Protein AF-A0A9P6MJE2-F1 (afdb_monomer)

Solvent-accessible surface area (backbone atoms only — not comparable to full-atom values): 12504 Å² total; per-residue (Å²): 133,91,67,73,22,74,45,77,47,78,28,40,18,55,64,92,56,37,55,56,38,58,63,52,35,77,77,35,82,56,41,46,80,47,74,67,83,67,94,71,77,42,77,73,38,77,48,32,36,34,39,29,39,27,83,34,64,65,57,27,45,66,64,44,47,68,35,47,38,70,69,35,74,83,53,76,72,60,76,79,60,51,29,37,32,34,40,34,22,53,48,79,81,50,43,78,43,46,47,46,16,53,52,48,29,56,75,66,72,48,51,57,46,79,47,85,44,24,52,85,86,37,43,70,60,38,51,52,47,64,70,44,35,60,82,50,51,29,77,38,78,48,59,49,59,74,86,87,52,48,62,63,41,60,94,94,55,93,65,92,83,65,62,87,85,36,29,46,59,47,33,55,49,47,41,53,62,47,19,77,81,37,63,70,42,40,54,50,50,49,54,49,51,55,51,51,52,52,51,51,53,52,52,49,54,49,34,72,73,58,34,70,84,53,47,63,73,73,77,117

Structure (mmCIF, N/CA/C/O backbone):
data_AF-A0A9P6MJE2-F1
#
_entry.id   AF-A0A9P6MJE2-F1
#
loop_
_atom_site.group_PDB
_atom_site.id
_atom_site.type_symbol
_atom_site.label_atom_id
_atom_site.label_alt_id
_atom_site.label_comp_id
_atom_site.label_asym_id
_atom_site.label_entity_id
_atom_site.label_seq_id
_atom_site.pdbx_PDB_ins_code
_atom_site.Cartn_x
_atom_site.Cartn_y
_atom_site.Cartn_z
_atom_site.occupancy
_atom_site.B_iso_or_equiv
_atom_site.auth_seq_id
_atom_site.auth_comp_id
_atom_site.auth_asym_id
_atom_site.auth_atom_id
_atom_site.pdbx_PDB_model_num
ATOM 1 N N . MET A 1 1 ? 1.388 -4.623 -31.884 1.00 47.56 1 MET A N 1
ATOM 2 C CA . MET A 1 1 ? 0.535 -5.005 -30.739 1.00 47.56 1 MET A CA 1
ATOM 3 C C . MET A 1 1 ? 0.873 -4.056 -29.594 1.00 47.56 1 MET A C 1
ATOM 5 O O . MET A 1 1 ? 2.038 -3.997 -29.226 1.00 47.56 1 MET A O 1
ATOM 9 N N . LYS A 1 2 ? -0.063 -3.222 -29.119 1.00 49.62 2 LYS A N 1
ATOM 10 C CA . LYS A 1 2 ? 0.164 -2.421 -27.902 1.00 49.62 2 LYS A CA 1
ATOM 11 C C . LYS A 1 2 ? -0.051 -3.357 -26.716 1.00 49.62 2 LYS A C 1
ATOM 13 O O . LYS A 1 2 ? -1.174 -3.797 -26.515 1.00 49.62 2 LYS A O 1
ATOM 18 N N . VAL A 1 3 ? 1.012 -3.683 -25.994 1.00 56.50 3 VAL A N 1
ATOM 19 C CA . VAL A 1 3 ? 0.924 -4.397 -24.714 1.00 56.50 3 VAL A CA 1
ATOM 20 C C . VAL A 1 3 ? 0.791 -3.365 -23.600 1.00 56.50 3 VAL A C 1
ATOM 22 O O . VAL A 1 3 ? 1.432 -2.314 -23.660 1.00 56.50 3 VAL A O 1
ATOM 25 N N . GLN A 1 4 ? -0.090 -3.616 -22.634 1.00 71.44 4 GLN A N 1
ATOM 26 C CA . GLN A 1 4 ? -0.384 -2.647 -21.573 1.00 71.44 4 GLN A CA 1
ATOM 27 C C . GLN A 1 4 ? 0.664 -2.680 -20.452 1.00 71.44 4 GLN A C 1
ATOM 29 O O . GLN A 1 4 ? 0.864 -1.674 -19.773 1.00 71.44 4 GLN A O 1
ATOM 34 N N . ALA A 1 5 ? 1.364 -3.807 -20.293 1.00 70.81 5 ALA A N 1
ATOM 35 C CA . ALA A 1 5 ? 2.399 -4.007 -19.288 1.00 70.81 5 ALA A CA 1
ATOM 36 C C . ALA A 1 5 ? 3.541 -4.894 -19.812 1.00 70.81 5 ALA A C 1
ATOM 38 O O . ALA A 1 5 ? 3.329 -5.784 -20.641 1.00 70.81 5 ALA A O 1
ATOM 39 N N . ALA A 1 6 ? 4.755 -4.661 -19.306 1.00 84.12 6 ALA A N 1
ATOM 40 C CA . ALA A 1 6 ? 5.930 -5.468 -19.613 1.00 84.12 6 ALA A CA 1
ATOM 41 C C . ALA A 1 6 ? 6.908 -5.515 -18.429 1.00 84.12 6 ALA A C 1
ATOM 43 O O . ALA A 1 6 ? 7.065 -4.534 -17.705 1.00 84.12 6 ALA A O 1
ATOM 44 N N . GLY A 1 7 ? 7.593 -6.644 -18.266 1.00 83.25 7 GLY A N 1
ATOM 45 C CA . GLY A 1 7 ? 8.648 -6.868 -17.280 1.00 83.25 7 GLY A CA 1
ATOM 46 C C . GLY A 1 7 ? 9.870 -7.516 -17.926 1.00 83.25 7 GLY A C 1
ATOM 47 O O . GLY A 1 7 ? 9.755 -8.204 -18.939 1.00 83.25 7 GLY A O 1
ATOM 48 N N . MET A 1 8 ? 11.052 -7.285 -17.353 1.00 87.38 8 MET A N 1
ATOM 49 C CA . MET A 1 8 ? 12.309 -7.863 -17.833 1.00 87.38 8 MET A CA 1
ATOM 50 C C . MET A 1 8 ? 13.054 -8.546 -16.687 1.00 87.38 8 MET A C 1
ATOM 52 O O . MET A 1 8 ? 13.345 -7.917 -15.673 1.00 87.38 8 MET A O 1
ATOM 56 N N . LEU A 1 9 ? 13.420 -9.810 -16.884 1.00 86.75 9 LEU A N 1
ATOM 57 C CA . LEU A 1 9 ? 14.247 -10.594 -15.973 1.00 86.75 9 LEU A CA 1
ATOM 58 C C . LEU A 1 9 ? 15.648 -10.761 -16.569 1.00 86.75 9 LEU A C 1
ATOM 60 O O . LEU A 1 9 ? 15.807 -11.257 -17.684 1.00 86.75 9 LEU A O 1
ATOM 64 N N . ASN A 1 10 ? 16.681 -10.330 -15.848 1.00 88.44 10 ASN A N 1
ATOM 65 C CA . ASN A 1 10 ? 18.064 -10.486 -16.300 1.00 88.44 10 ASN A CA 1
ATOM 66 C C . ASN A 1 10 ? 18.558 -11.903 -16.021 1.00 88.44 10 ASN A C 1
ATOM 68 O O . ASN A 1 10 ? 18.511 -12.349 -14.884 1.00 88.44 10 ASN A O 1
ATOM 72 N N . ILE A 1 11 ? 19.130 -12.561 -17.029 1.00 88.62 11 ILE A N 1
ATOM 73 C CA . ILE A 1 11 ? 19.782 -13.860 -16.853 1.00 88.62 11 ILE A CA 1
ATOM 74 C C . ILE A 1 11 ? 21.240 -13.602 -16.479 1.00 88.62 11 ILE A C 1
ATOM 76 O O . ILE A 1 11 ? 22.008 -13.080 -17.297 1.00 88.62 11 ILE A O 1
ATOM 80 N N . LEU A 1 12 ? 21.627 -13.949 -15.255 1.00 86.00 12 LEU A N 1
ATOM 81 C CA . LEU A 1 12 ? 23.000 -13.831 -14.767 1.00 86.00 12 LEU A CA 1
ATOM 82 C C . LEU A 1 12 ? 23.669 -15.205 -14.747 1.00 86.00 12 LEU A C 1
ATOM 84 O O . LEU A 1 12 ? 23.027 -16.211 -14.464 1.00 86.00 12 LEU A O 1
ATOM 88 N N . GLY A 1 13 ? 24.963 -15.249 -15.056 1.00 83.44 13 GLY A N 1
ATOM 89 C CA . GLY A 1 13 ? 25.738 -16.480 -15.000 1.00 83.44 13 GLY A CA 1
ATOM 90 C C . GLY A 1 13 ? 25.798 -17.026 -13.576 1.00 83.44 13 GLY A C 1
ATOM 91 O O . GLY A 1 13 ? 26.182 -16.306 -12.654 1.00 83.44 13 GLY A O 1
ATOM 92 N N . ALA A 1 14 ? 25.420 -18.290 -13.416 1.00 80.12 14 ALA A N 1
ATOM 93 C CA . ALA A 1 14 ? 25.368 -19.018 -12.148 1.00 80.12 14 ALA A CA 1
ATOM 94 C C . ALA A 1 14 ? 25.724 -20.512 -12.331 1.00 80.12 14 ALA A C 1
ATOM 96 O O . ALA A 1 14 ? 25.183 -21.378 -11.646 1.00 80.12 14 ALA A O 1
ATOM 97 N N . GLY A 1 15 ? 26.599 -20.832 -13.294 1.00 79.06 15 GLY A N 1
ATOM 98 C CA . GLY A 1 15 ? 26.945 -22.219 -13.634 1.00 79.06 15 GLY A CA 1
ATOM 99 C C . GLY A 1 15 ? 25.751 -22.975 -14.224 1.00 79.06 15 GLY A C 1
ATOM 100 O O . GLY A 1 15 ? 25.057 -22.440 -15.091 1.00 79.06 15 GLY A O 1
ATOM 101 N N . ASP A 1 16 ? 25.476 -24.180 -13.730 1.00 73.44 16 ASP A N 1
ATOM 102 C CA . ASP A 1 16 ? 24.434 -25.074 -14.266 1.00 73.44 16 ASP A CA 1
ATOM 103 C C . ASP A 1 16 ? 23.013 -24.498 -14.158 1.00 73.44 16 ASP A C 1
ATOM 105 O O . ASP A 1 16 ? 22.142 -24.810 -14.965 1.00 73.44 16 ASP A O 1
ATOM 109 N N . LYS A 1 17 ? 22.769 -23.588 -13.206 1.00 76.06 17 LYS A N 1
ATOM 110 C CA . LYS A 1 17 ? 21.450 -22.961 -12.998 1.00 76.06 17 LYS A CA 1
ATOM 111 C C . LYS A 1 17 ? 21.187 -21.746 -13.889 1.00 76.06 17 LYS A C 1
ATOM 113 O O . LYS A 1 17 ? 20.091 -21.194 -13.854 1.00 76.06 17 LYS A O 1
ATOM 118 N N . THR A 1 18 ? 22.164 -21.327 -14.697 1.00 80.75 18 THR A N 1
ATOM 119 C CA . THR A 1 18 ? 22.096 -20.084 -15.492 1.00 80.75 18 THR A CA 1
ATOM 120 C C . THR A 1 18 ? 20.852 -20.009 -16.375 1.00 80.75 18 THR A C 1
ATOM 122 O O . THR A 1 18 ? 20.265 -18.942 -16.514 1.00 80.75 18 THR A O 1
ATOM 125 N N . TYR A 1 19 ? 20.441 -21.127 -16.974 1.00 86.12 19 TYR A N 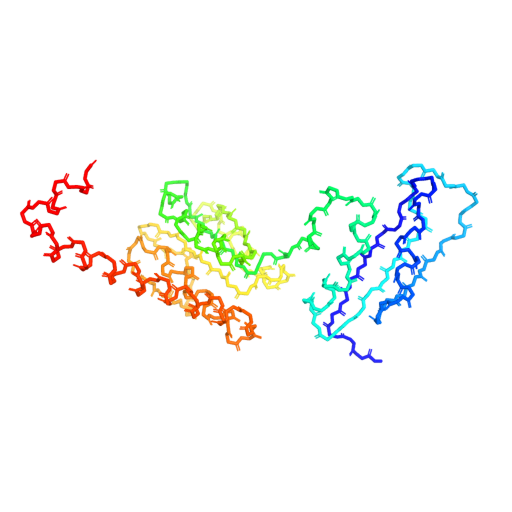1
ATOM 126 C CA . TYR A 1 19 ? 19.366 -21.153 -17.969 1.00 86.12 19 TYR A CA 1
ATOM 127 C C . TYR A 1 19 ? 18.055 -21.748 -17.449 1.00 86.12 19 TYR A C 1
ATOM 129 O O . TYR A 1 19 ? 17.096 -21.835 -18.208 1.00 86.12 19 TYR A O 1
ATOM 137 N N . ALA A 1 20 ? 17.962 -22.080 -16.160 1.00 86.00 20 ALA A N 1
ATOM 138 C CA . ALA A 1 20 ? 16.775 -22.720 -15.593 1.00 86.00 20 ALA A CA 1
ATOM 139 C C . ALA A 1 20 ? 15.507 -21.843 -15.724 1.00 86.00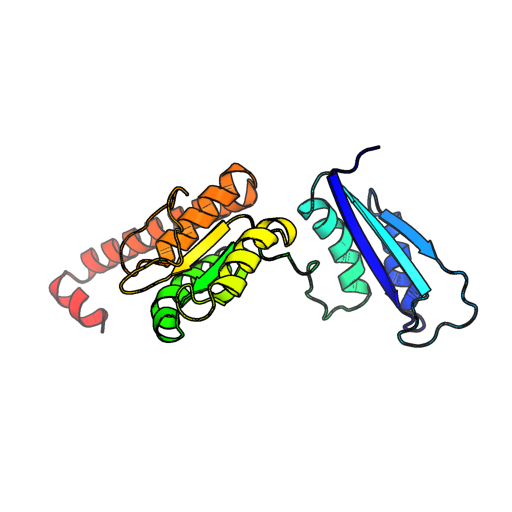 20 ALA A C 1
ATOM 141 O O . ALA A 1 20 ? 14.423 -22.337 -16.023 1.00 86.00 20 ALA A O 1
ATOM 142 N N . ALA A 1 21 ? 15.642 -20.515 -15.620 1.00 85.44 21 ALA A N 1
ATOM 143 C CA . ALA A 1 21 ? 14.541 -19.591 -15.909 1.00 85.44 21 ALA A CA 1
ATOM 144 C C . ALA A 1 21 ? 14.136 -19.556 -17.395 1.00 85.44 21 ALA A C 1
ATOM 146 O O . ALA A 1 21 ? 12.984 -19.271 -17.708 1.00 85.44 21 ALA A O 1
ATOM 147 N N . CYS A 1 22 ? 15.060 -19.848 -18.319 1.00 88.69 22 CYS A N 1
ATOM 148 C CA . CYS A 1 22 ? 14.765 -19.868 -19.755 1.00 88.69 22 CYS A CA 1
ATOM 149 C C . CYS A 1 22 ? 13.871 -21.052 -20.125 1.00 88.69 22 CYS A C 1
ATOM 151 O O . CYS A 1 22 ? 13.019 -20.912 -20.994 1.00 88.69 22 CYS A O 1
ATOM 153 N N . GLU A 1 23 ? 14.059 -22.197 -19.467 1.00 88.38 23 GLU A N 1
ATOM 154 C CA . GLU A 1 23 ? 13.226 -23.385 -19.673 1.00 88.38 23 GLU A CA 1
ATOM 155 C C . GLU A 1 23 ? 11.777 -23.116 -19.263 1.00 88.38 23 GLU A C 1
ATOM 157 O O . GLU A 1 23 ? 10.850 -23.395 -20.022 1.00 88.38 23 GLU A O 1
ATOM 162 N N . LEU A 1 24 ? 11.585 -22.469 -18.109 1.00 88.38 24 LEU A N 1
ATOM 163 C CA . LEU A 1 24 ? 10.265 -22.043 -17.647 1.00 88.38 24 LEU A CA 1
ATOM 164 C C . LEU A 1 24 ? 9.622 -21.008 -18.574 1.00 88.38 24 LEU A C 1
ATOM 166 O O . LEU A 1 24 ? 8.420 -21.091 -18.828 1.00 88.38 24 LEU A O 1
ATOM 170 N N . ALA A 1 25 ? 10.404 -20.070 -19.117 1.00 90.62 25 ALA A N 1
ATOM 171 C CA . ALA A 1 25 ? 9.896 -19.026 -20.004 1.00 90.62 25 ALA A CA 1
ATOM 172 C C . ALA A 1 25 ? 9.143 -19.587 -21.224 1.00 90.62 25 ALA A C 1
ATOM 174 O O . ALA A 1 25 ? 8.166 -18.983 -21.651 1.00 90.62 25 ALA A O 1
ATOM 175 N N . TYR A 1 26 ? 9.522 -20.759 -21.750 1.00 90.00 26 TYR A N 1
ATOM 176 C CA . TYR A 1 26 ? 8.809 -21.385 -22.876 1.00 90.00 26 TYR A CA 1
ATOM 177 C C . TYR A 1 26 ? 7.369 -21.790 -22.550 1.00 90.00 26 TYR A C 1
ATOM 179 O O . TYR A 1 26 ? 6.540 -21.895 -23.451 1.00 90.00 26 TYR A O 1
ATOM 187 N N . THR A 1 27 ? 7.066 -22.019 -21.274 1.00 91.12 27 THR A N 1
ATOM 188 C CA . THR A 1 27 ? 5.729 -22.421 -20.814 1.00 91.12 27 THR A CA 1
ATOM 189 C C . THR A 1 27 ? 4.844 -21.233 -20.433 1.00 91.12 27 THR A C 1
ATOM 191 O O . THR A 1 27 ? 3.655 -21.409 -20.176 1.00 91.12 27 THR A O 1
ATOM 194 N N . ILE A 1 28 ? 5.401 -20.018 -20.404 1.00 90.81 28 ILE A N 1
ATOM 195 C CA . ILE A 1 28 ? 4.748 -18.828 -19.860 1.00 90.81 28 ILE A CA 1
ATOM 196 C C . ILE A 1 28 ? 4.252 -17.940 -21.012 1.00 90.81 28 ILE A C 1
ATOM 198 O O . ILE A 1 28 ? 5.062 -17.425 -21.789 1.00 90.81 28 ILE A O 1
ATOM 202 N N . PRO A 1 29 ? 2.931 -17.707 -21.140 1.00 91.12 29 PRO A N 1
ATOM 203 C CA . PRO A 1 29 ? 2.390 -16.850 -22.189 1.00 91.12 29 PRO A CA 1
ATOM 204 C C . PRO A 1 29 ? 2.976 -15.436 -22.142 1.00 91.12 29 PRO A C 1
ATOM 206 O O . PRO A 1 29 ? 3.064 -14.822 -21.081 1.00 91.12 29 PRO A O 1
ATOM 209 N N . GLY A 1 30 ? 3.370 -14.904 -23.300 1.00 89.50 30 GLY A N 1
ATOM 210 C CA . GLY A 1 30 ? 3.946 -13.561 -23.397 1.00 89.50 30 GLY A CA 1
ATOM 211 C C . GLY A 1 30 ? 5.394 -13.447 -22.909 1.00 89.50 30 GLY A C 1
ATOM 212 O O . GLY A 1 30 ? 5.922 -12.337 -22.900 1.00 89.50 30 GLY A O 1
ATOM 213 N N . ALA A 1 31 ? 6.051 -14.547 -22.526 1.00 93.31 31 ALA A N 1
ATOM 214 C CA . ALA A 1 31 ? 7.482 -14.558 -22.248 1.00 93.31 31 ALA A CA 1
ATOM 215 C C . ALA A 1 31 ? 8.307 -14.735 -23.536 1.00 93.31 31 ALA A C 1
ATOM 217 O O . ALA A 1 31 ? 7.940 -15.468 -24.451 1.00 93.31 31 ALA A O 1
ATOM 218 N N . THR A 1 32 ? 9.438 -14.044 -23.635 1.00 93.44 32 THR A N 1
ATOM 219 C CA . THR A 1 32 ? 10.378 -14.130 -24.758 1.00 93.44 32 THR A CA 1
ATOM 220 C C . THR A 1 32 ? 11.804 -14.065 -24.236 1.00 93.44 32 THR A C 1
ATOM 222 O O . THR A 1 32 ? 12.183 -13.119 -23.546 1.00 93.44 32 THR A O 1
ATOM 225 N N . THR A 1 33 ? 12.607 -15.066 -24.582 1.00 93.25 33 THR A N 1
ATOM 226 C CA . THR A 1 33 ? 14.000 -15.177 -24.140 1.00 93.25 33 THR A CA 1
ATOM 227 C C . THR A 1 33 ? 14.953 -14.582 -25.176 1.00 93.25 33 THR A C 1
ATOM 229 O O . THR A 1 33 ? 14.901 -14.922 -26.356 1.00 93.25 33 THR A O 1
ATOM 232 N N . HIS A 1 34 ? 15.879 -13.736 -24.726 1.00 91.38 34 HIS A N 1
ATOM 233 C CA . HIS A 1 34 ? 16.906 -13.095 -25.545 1.00 91.38 34 HIS A CA 1
ATOM 234 C C . HIS A 1 34 ? 18.303 -13.393 -24.984 1.00 91.38 34 HIS A C 1
ATOM 236 O O . HIS A 1 34 ? 18.736 -12.809 -23.985 1.00 91.38 34 HIS A O 1
ATOM 242 N N . LEU A 1 35 ? 19.032 -14.294 -25.643 1.00 89.62 35 LEU A N 1
ATOM 243 C CA . LEU A 1 35 ? 20.387 -14.692 -25.252 1.00 89.62 35 LEU A CA 1
ATOM 244 C C . LEU A 1 35 ? 21.452 -13.888 -26.005 1.00 89.62 35 LEU A C 1
ATOM 246 O O . LEU A 1 35 ? 21.296 -13.575 -27.181 1.00 89.62 35 LEU A O 1
ATOM 250 N N . TYR A 1 36 ? 22.567 -13.581 -25.337 1.00 86.56 36 TYR A N 1
ATOM 251 C CA . TYR A 1 36 ? 23.648 -12.761 -25.906 1.00 86.56 36 TYR A CA 1
ATOM 252 C C . TYR A 1 36 ? 24.811 -13.566 -26.513 1.00 86.56 36 TYR A C 1
ATOM 254 O O . TYR A 1 36 ? 25.847 -12.985 -26.827 1.00 86.56 36 TYR A O 1
ATOM 262 N N . GLY A 1 37 ? 24.688 -14.893 -26.639 1.00 79.75 37 GLY A N 1
ATOM 263 C CA . GLY A 1 37 ? 25.684 -15.735 -27.326 1.00 79.75 37 GLY A CA 1
ATOM 264 C C . GLY A 1 37 ? 27.098 -15.712 -26.723 1.00 79.75 37 GLY A C 1
ATOM 265 O O . GLY A 1 37 ? 28.084 -15.919 -27.429 1.00 79.75 37 GLY A O 1
ATOM 266 N N . LYS A 1 38 ? 27.236 -15.417 -25.423 1.00 80.25 38 LYS A N 1
ATOM 267 C CA . LYS A 1 38 ? 28.543 -15.308 -24.754 1.00 80.25 38 LYS A CA 1
ATOM 268 C C . LYS A 1 38 ? 29.131 -16.698 -24.490 1.00 80.25 38 LYS A C 1
ATOM 270 O O . LYS A 1 38 ? 28.496 -17.505 -23.824 1.00 80.25 38 LYS A O 1
ATOM 275 N N . LYS A 1 39 ? 30.368 -16.936 -24.948 1.00 70.50 39 LYS A N 1
ATOM 276 C CA . LYS A 1 39 ? 31.074 -18.231 -24.831 1.00 70.50 39 LYS A CA 1
ATOM 277 C C . LYS A 1 39 ? 31.409 -18.652 -23.392 1.00 70.50 39 LYS A C 1
ATOM 279 O O . LYS A 1 39 ? 31.518 -19.838 -23.124 1.00 70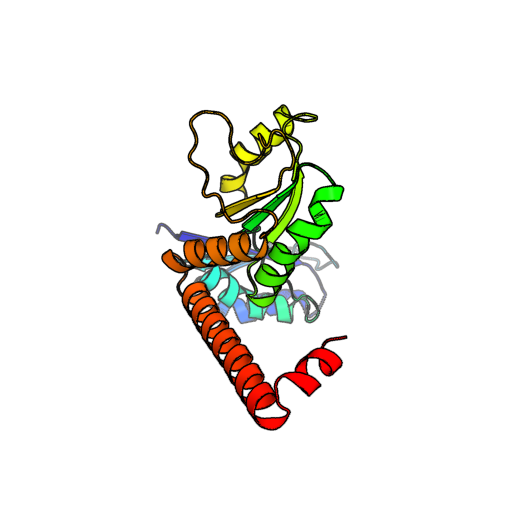.50 39 LYS A O 1
ATOM 284 N N . GLU A 1 40 ? 31.569 -17.696 -22.475 1.00 75.81 40 GLU A N 1
ATOM 285 C CA . GLU A 1 40 ? 31.946 -17.963 -21.078 1.00 75.81 40 GLU A CA 1
ATOM 286 C C . GLU A 1 40 ? 30.860 -17.498 -20.100 1.00 75.81 40 GLU A C 1
ATOM 288 O O . GLU A 1 40 ? 30.592 -16.290 -19.990 1.00 75.81 40 GLU A O 1
ATOM 293 N N . CYS A 1 41 ? 30.299 -18.451 -19.349 1.00 75.38 41 CYS A N 1
ATOM 294 C CA . CYS A 1 41 ? 29.369 -18.211 -18.250 1.00 75.38 41 CYS A CA 1
ATOM 295 C C . CYS A 1 41 ? 30.140 -17.945 -16.945 1.00 75.38 41 CYS A C 1
ATOM 297 O O . CYS A 1 41 ? 30.537 -18.867 -16.238 1.00 75.38 41 CYS A O 1
ATOM 299 N N . LYS A 1 42 ? 30.393 -16.666 -16.645 1.00 80.25 42 LYS A N 1
ATOM 300 C CA . LYS A 1 42 ? 31.025 -16.225 -15.388 1.00 80.25 42 LYS A CA 1
ATOM 301 C C . LYS A 1 42 ? 29.953 -15.821 -14.382 1.00 80.25 42 LYS A C 1
ATOM 303 O O . LYS A 1 42 ? 28.947 -15.233 -14.782 1.00 80.25 42 LYS A O 1
ATOM 308 N N . ALA A 1 43 ? 30.196 -16.083 -13.099 1.00 81.06 43 ALA A N 1
ATOM 309 C CA . ALA A 1 43 ? 29.301 -15.682 -12.017 1.00 81.06 43 ALA A CA 1
ATOM 310 C C . ALA A 1 43 ? 28.951 -14.183 -12.112 1.00 81.06 43 ALA A C 1
ATOM 312 O O . ALA A 1 43 ? 29.839 -13.348 -12.292 1.00 81.06 43 ALA A O 1
ATOM 313 N N . GLY A 1 44 ? 27.661 -13.842 -12.072 1.00 76.88 44 GLY A N 1
ATOM 314 C CA . GLY A 1 44 ? 27.175 -12.455 -12.147 1.00 76.88 44 GLY A CA 1
ATOM 315 C C . GLY A 1 44 ? 27.253 -11.799 -13.535 1.00 76.88 44 GLY A C 1
ATOM 316 O O . GLY A 1 44 ? 26.782 -10.676 -13.718 1.00 76.88 44 GLY A O 1
ATOM 317 N N . ARG A 1 45 ? 27.795 -12.474 -14.558 1.00 83.12 45 ARG A N 1
ATOM 318 C CA . ARG A 1 45 ? 27.831 -11.944 -15.929 1.00 83.12 45 ARG A CA 1
ATOM 319 C C . ARG A 1 45 ? 26.441 -12.024 -16.552 1.00 83.12 45 ARG A C 1
ATOM 321 O O . ARG A 1 45 ? 25.872 -13.103 -16.630 1.00 83.12 45 ARG A O 1
ATOM 328 N N . LYS A 1 46 ? 25.916 -10.917 -17.088 1.00 86.69 46 LYS A N 1
ATOM 329 C CA . LYS A 1 46 ? 24.640 -10.931 -17.828 1.00 86.69 46 LYS A CA 1
ATOM 330 C C . LYS A 1 46 ? 24.757 -11.770 -19.108 1.00 86.69 46 LYS A C 1
ATOM 332 O O . LYS A 1 46 ? 25.464 -11.371 -20.042 1.00 86.69 46 LYS A O 1
ATOM 337 N N . MET A 1 47 ? 24.074 -12.910 -19.142 1.00 89.56 47 MET A N 1
ATOM 338 C CA . MET A 1 47 ? 24.063 -13.888 -20.239 1.00 89.56 47 MET A CA 1
ATOM 339 C C . MET A 1 47 ? 22.911 -13.660 -21.224 1.00 89.56 47 MET A C 1
ATOM 341 O O . MET A 1 47 ? 22.991 -14.072 -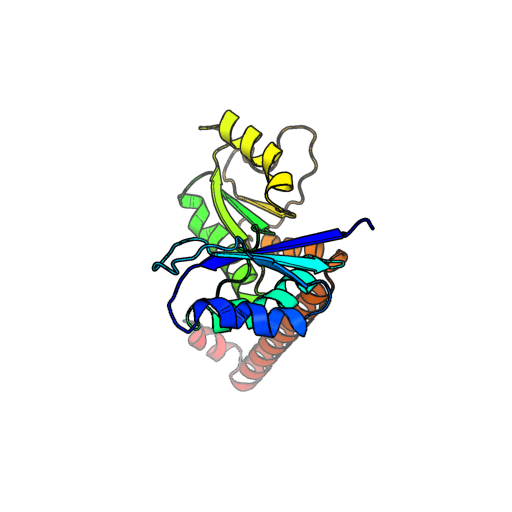22.382 1.00 89.56 47 MET A O 1
ATOM 345 N N . GLY A 1 48 ? 21.878 -12.947 -20.787 1.00 90.44 48 GLY A N 1
ATOM 346 C CA . GLY A 1 48 ? 20.710 -12.610 -21.586 1.00 90.44 48 GLY A CA 1
ATOM 347 C C . GLY A 1 48 ? 19.657 -11.899 -20.745 1.00 90.44 48 GLY A C 1
ATOM 348 O O . GLY A 1 48 ? 19.947 -11.392 -19.657 1.00 90.44 48 GLY A O 1
ATOM 349 N N . HIS A 1 49 ? 18.437 -11.864 -21.257 1.00 91.94 49 HIS A N 1
ATOM 350 C CA . HIS A 1 49 ? 17.258 -11.430 -20.521 1.00 91.94 49 HIS A CA 1
ATOM 351 C C . HIS A 1 49 ? 16.005 -12.143 -21.033 1.00 91.94 49 HIS A C 1
ATOM 353 O O . HIS A 1 49 ? 15.990 -12.647 -22.154 1.00 91.94 49 HIS A O 1
ATOM 359 N N . ILE A 1 50 ? 14.966 -12.168 -20.209 1.00 92.81 50 ILE A N 1
ATOM 360 C CA . ILE A 1 50 ? 13.631 -12.652 -20.553 1.00 92.81 50 ILE A CA 1
ATOM 361 C C . ILE A 1 50 ? 12.693 -11.454 -20.450 1.00 92.81 50 ILE A C 1
ATOM 363 O O . ILE A 1 50 ? 12.689 -10.761 -19.435 1.00 92.81 50 ILE A O 1
ATOM 367 N N . THR A 1 51 ? 11.924 -11.198 -21.498 1.00 91.06 51 THR A N 1
ATOM 368 C CA . THR A 1 51 ? 10.876 -10.174 -21.521 1.00 91.06 51 THR A CA 1
ATOM 369 C C . THR A 1 51 ? 9.538 -10.863 -21.325 1.00 91.06 51 THR A C 1
ATOM 371 O O . THR A 1 51 ? 9.276 -11.847 -22.002 1.00 91.06 51 THR A O 1
ATOM 374 N N . VAL A 1 52 ? 8.688 -10.364 -20.435 1.00 91.19 52 VAL A N 1
ATOM 375 C CA . VAL A 1 52 ? 7.324 -10.868 -20.231 1.00 91.19 52 VAL A CA 1
ATOM 376 C C . VAL A 1 52 ? 6.347 -9.734 -20.461 1.00 91.19 52 VAL A C 1
ATOM 378 O O . VAL A 1 52 ? 6.515 -8.658 -19.894 1.00 91.19 52 VAL A O 1
ATOM 381 N N . VAL A 1 53 ? 5.330 -9.965 -21.282 1.00 89.56 53 VAL A N 1
ATOM 382 C CA . VAL A 1 53 ? 4.264 -8.996 -21.559 1.00 89.56 53 VAL A CA 1
ATOM 383 C C . VAL A 1 53 ? 2.912 -9.501 -21.064 1.00 89.56 53 VAL A C 1
ATOM 385 O O . VAL A 1 53 ? 2.704 -10.706 -20.911 1.00 89.56 53 VAL A O 1
ATOM 388 N N . GLY A 1 54 ? 1.989 -8.576 -20.811 1.00 85.19 54 GLY A N 1
ATOM 389 C CA . GLY A 1 54 ? 0.622 -8.876 -20.392 1.00 85.19 54 GLY A CA 1
ATOM 390 C C . GLY A 1 54 ? -0.300 -7.665 -20.500 1.00 85.19 54 GLY A C 1
ATOM 391 O O . GLY A 1 54 ? 0.124 -6.566 -20.884 1.00 85.19 54 GLY A O 1
ATOM 392 N N . ASP A 1 55 ? -1.560 -7.877 -20.142 1.00 79.62 55 ASP A N 1
ATOM 393 C CA . ASP A 1 55 ? -2.603 -6.856 -20.113 1.00 79.62 55 ASP A CA 1
ATOM 394 C C . ASP A 1 55 ? -2.567 -6.046 -18.807 1.00 79.62 55 ASP A C 1
ATOM 396 O O . ASP A 1 55 ? -3.110 -4.946 -18.739 1.00 79.62 55 ASP A O 1
ATOM 400 N N . SER A 1 56 ? -1.872 -6.531 -17.771 1.00 73.25 56 SER A N 1
ATOM 401 C CA . SER A 1 56 ? -1.634 -5.784 -16.531 1.00 73.25 56 SER A CA 1
ATOM 402 C C . SER A 1 56 ? -0.288 -6.112 -15.874 1.00 73.25 56 SER A C 1
ATOM 404 O O . SER A 1 56 ? 0.305 -7.164 -16.110 1.00 73.25 56 SER A O 1
ATOM 406 N N . MET A 1 57 ? 0.197 -5.226 -14.996 1.00 71.38 57 MET A N 1
ATOM 407 C CA . MET A 1 57 ? 1.419 -5.484 -14.216 1.00 71.38 57 MET A CA 1
ATOM 408 C C . MET A 1 57 ? 1.268 -6.659 -13.240 1.00 71.38 57 MET A C 1
ATOM 410 O O . MET A 1 57 ? 2.258 -7.326 -12.955 1.00 71.38 57 MET A O 1
ATOM 414 N N . GLN A 1 58 ? 0.053 -6.935 -12.750 1.00 69.38 58 GLN A N 1
ATOM 415 C CA . GLN A 1 58 ? -0.214 -8.091 -11.889 1.00 69.38 58 GLN A CA 1
ATOM 416 C C . GLN A 1 58 ? -0.031 -9.401 -12.663 1.00 69.38 58 GLN A C 1
ATOM 418 O O . GLN A 1 58 ? 0.674 -10.293 -12.207 1.00 69.38 58 GLN A O 1
ATOM 423 N N . GLU A 1 59 ? -0.592 -9.482 -13.866 1.00 75.12 59 GLU A N 1
ATOM 424 C CA . GLU A 1 59 ? -0.443 -10.640 -14.751 1.00 75.12 59 GLU A CA 1
ATOM 425 C C . GLU A 1 59 ? 1.024 -10.863 -15.153 1.00 75.12 59 GLU A C 1
ATOM 427 O O . GLU A 1 59 ? 1.527 -11.984 -15.117 1.00 75.12 59 GLU A O 1
ATOM 432 N N . VAL A 1 60 ? 1.746 -9.785 -15.484 1.00 79.56 60 VAL A N 1
ATOM 433 C CA . VAL A 1 60 ? 3.192 -9.836 -15.757 1.00 79.56 60 VAL A CA 1
ATOM 434 C C . VAL A 1 60 ? 3.966 -10.339 -14.531 1.00 79.56 60 VAL A C 1
ATOM 436 O O . VAL A 1 60 ? 4.876 -11.154 -14.672 1.00 79.56 60 VAL A O 1
ATOM 439 N N . HIS A 1 61 ? 3.594 -9.901 -13.327 1.00 79.00 61 HIS A N 1
ATOM 440 C CA . HIS A 1 61 ? 4.215 -10.342 -12.081 1.00 79.00 61 HIS A CA 1
ATOM 441 C C . HIS A 1 61 ? 3.972 -11.832 -11.793 1.00 79.00 61 HIS A C 1
ATOM 443 O O . HIS A 1 61 ? 4.935 -12.559 -11.545 1.00 79.00 61 HIS A O 1
ATOM 449 N N . GLU A 1 62 ? 2.724 -12.298 -11.880 1.00 79.50 62 GLU A N 1
ATOM 450 C CA . GLU A 1 62 ? 2.352 -13.707 -11.686 1.00 79.50 62 GLU A CA 1
ATOM 451 C C . GLU A 1 62 ? 3.100 -14.621 -12.665 1.00 79.50 62 GLU A C 1
ATOM 453 O O . GLU A 1 62 ? 3.582 -15.687 -12.287 1.00 79.50 62 GLU A O 1
ATOM 458 N N . ARG A 1 63 ? 3.284 -14.159 -13.908 1.00 87.81 63 ARG A N 1
ATOM 459 C CA . ARG A 1 63 ? 4.079 -14.846 -14.931 1.00 87.81 63 ARG A CA 1
ATOM 460 C C . ARG A 1 63 ? 5.570 -14.879 -14.622 1.00 87.81 63 ARG A C 1
ATOM 462 O O . ARG A 1 63 ? 6.235 -15.844 -14.972 1.00 87.81 63 ARG A O 1
ATOM 469 N N . LEU A 1 64 ? 6.129 -13.850 -13.993 1.00 85.38 64 LEU A N 1
ATOM 470 C CA . LEU A 1 64 ? 7.562 -13.807 -13.699 1.00 85.38 64 LEU A CA 1
ATOM 471 C C . LEU A 1 64 ? 7.944 -14.582 -12.430 1.00 85.38 64 LEU A C 1
ATOM 473 O O . LEU A 1 64 ? 9.073 -15.064 -12.330 1.00 85.38 64 LEU A O 1
ATOM 477 N N . LEU A 1 65 ? 7.015 -14.727 -11.483 1.00 82.88 65 LEU A N 1
ATOM 478 C CA . LEU A 1 65 ? 7.268 -15.305 -10.163 1.00 82.88 65 LEU A CA 1
ATOM 479 C C . LEU A 1 65 ? 7.903 -16.715 -10.197 1.00 82.88 65 LEU A C 1
ATOM 481 O O . LEU A 1 65 ? 8.889 -16.921 -9.484 1.00 82.88 65 LEU A O 1
ATOM 485 N N . PRO A 1 66 ? 7.45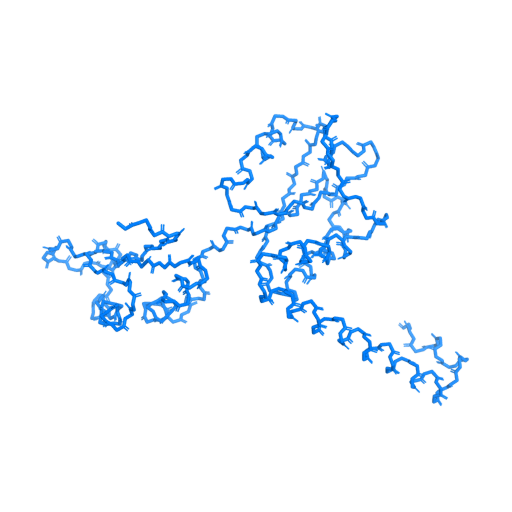0 -17.673 -11.036 1.00 86.50 66 PRO A N 1
ATOM 486 C CA . PRO A 1 66 ? 8.079 -18.994 -11.114 1.00 86.50 66 PRO A CA 1
ATOM 487 C C . PRO A 1 66 ? 9.549 -18.928 -11.550 1.00 86.50 66 PRO A C 1
ATOM 489 O O . PRO A 1 66 ? 10.384 -19.671 -11.039 1.00 86.50 66 PRO A O 1
ATOM 492 N N . MET A 1 67 ? 9.879 -18.014 -12.470 1.00 87.00 67 MET A N 1
ATOM 493 C CA . MET A 1 67 ? 11.240 -17.849 -12.985 1.00 87.00 67 MET A CA 1
ATOM 494 C C . MET A 1 67 ? 12.174 -17.241 -11.936 1.00 87.00 67 MET A C 1
ATOM 496 O O . MET A 1 67 ? 13.296 -17.717 -11.780 1.00 87.00 67 MET A O 1
ATOM 500 N N . VAL A 1 68 ? 11.703 -16.244 -11.178 1.00 82.31 68 VAL A N 1
ATOM 501 C CA . VAL A 1 68 ? 12.463 -15.639 -10.069 1.00 82.31 68 VAL A CA 1
ATOM 502 C C . VAL A 1 68 ? 12.792 -16.691 -9.008 1.00 82.31 68 VAL A C 1
ATOM 504 O O . VAL A 1 68 ? 13.956 -16.848 -8.645 1.00 82.31 68 VAL A O 1
ATOM 507 N N . LYS A 1 69 ? 11.804 -17.499 -8.600 1.00 82.81 69 LYS A N 1
ATOM 508 C CA . LYS A 1 69 ? 11.981 -18.548 -7.581 1.00 82.81 69 LYS A CA 1
ATOM 509 C C . LYS A 1 69 ? 12.986 -19.631 -7.960 1.00 82.81 69 LYS A C 1
ATOM 511 O O . LYS A 1 69 ? 13.634 -20.197 -7.082 1.00 82.81 69 LYS A O 1
ATOM 516 N N . VAL A 1 70 ? 13.126 -19.932 -9.248 1.00 84.62 70 VAL A N 1
ATOM 517 C CA . VAL A 1 70 ? 14.134 -20.887 -9.726 1.00 84.62 70 VAL A CA 1
ATOM 518 C C . VAL A 1 70 ? 15.537 -20.283 -9.736 1.00 84.62 70 VAL A C 1
ATOM 520 O O . VAL A 1 70 ? 16.506 -20.989 -9.446 1.00 84.62 70 VAL A O 1
ATOM 523 N N . MET A 1 71 ? 15.662 -18.993 -10.054 1.00 77.75 71 MET A N 1
ATOM 524 C CA . MET A 1 71 ? 16.955 -18.305 -10.084 1.00 77.75 71 MET A CA 1
ATOM 525 C C . MET A 1 71 ? 17.509 -18.063 -8.684 1.00 77.75 71 MET A C 1
ATOM 527 O O . MET A 1 71 ? 18.692 -18.301 -8.443 1.00 77.75 71 MET A O 1
ATOM 531 N N . ASP A 1 72 ? 16.650 -17.637 -7.767 1.00 76.50 72 ASP A N 1
ATOM 532 C CA . ASP A 1 72 ? 16.981 -17.479 -6.363 1.00 76.50 72 ASP A CA 1
ATOM 533 C C . ASP A 1 72 ? 15.759 -17.865 -5.505 1.00 76.50 72 ASP A C 1
ATOM 535 O O . ASP A 1 72 ? 14.785 -17.121 -5.407 1.00 76.50 72 ASP A O 1
ATOM 539 N N . PRO A 1 73 ? 15.779 -19.045 -4.860 1.00 73.19 73 PRO A N 1
ATOM 540 C CA . PRO A 1 73 ? 14.677 -19.498 -4.011 1.00 73.19 73 PRO A CA 1
ATOM 541 C C . PRO A 1 73 ? 14.396 -18.584 -2.811 1.00 73.19 73 PRO A C 1
ATOM 543 O O . PRO A 1 73 ? 13.270 -18.570 -2.307 1.00 73.19 73 PRO A O 1
ATOM 546 N N . LYS A 1 74 ? 15.413 -17.841 -2.346 1.00 65.88 74 LYS A N 1
ATOM 547 C CA . LYS A 1 74 ? 15.293 -16.853 -1.263 1.00 65.88 74 LYS A CA 1
ATOM 548 C C . LYS A 1 74 ? 14.832 -15.495 -1.775 1.00 65.88 74 LYS A C 1
ATOM 550 O O . LYS A 1 74 ? 14.486 -14.636 -0.969 1.00 65.88 74 LYS A O 1
ATOM 555 N N . ASP A 1 75 ? 14.810 -15.312 -3.091 1.00 62.25 75 ASP A N 1
ATOM 556 C CA . ASP A 1 75 ? 14.272 -14.123 -3.713 1.00 62.25 75 ASP A CA 1
ATOM 557 C C . ASP A 1 75 ? 12.745 -14.172 -3.612 1.00 62.25 75 ASP A C 1
ATOM 559 O O . ASP A 1 75 ? 12.016 -14.878 -4.318 1.00 62.25 75 ASP A O 1
ATOM 563 N N . GLU A 1 76 ? 12.252 -13.496 -2.583 1.00 56.44 76 GLU A N 1
ATOM 564 C CA . GLU A 1 76 ? 10.842 -13.187 -2.404 1.00 56.44 76 GLU A CA 1
ATOM 565 C C . GLU A 1 76 ? 10.427 -11.962 -3.208 1.00 56.44 76 GLU A C 1
ATOM 567 O O . GLU A 1 76 ? 9.275 -11.561 -3.081 1.00 56.44 76 GLU A O 1
ATOM 572 N N . SER A 1 77 ? 11.313 -11.368 -4.024 1.00 49.84 77 SER A N 1
ATOM 573 C CA . SER A 1 77 ? 10.973 -10.147 -4.735 1.00 49.84 77 SER A CA 1
ATOM 574 C C . SER A 1 77 ? 9.815 -10.405 -5.706 1.00 49.84 77 SER A C 1
ATOM 576 O O . SER A 1 77 ? 9.950 -11.119 -6.707 1.00 49.84 77 SER A O 1
ATOM 578 N N . PRO A 1 78 ? 8.640 -9.788 -5.481 1.00 47.34 78 PRO A N 1
ATOM 579 C CA . PRO A 1 78 ? 7.917 -9.311 -6.633 1.00 47.34 78 PRO A CA 1
ATOM 580 C C . PRO A 1 78 ? 8.820 -8.245 -7.255 1.00 47.34 78 PRO A C 1
ATOM 582 O O . PRO A 1 78 ? 9.573 -7.587 -6.535 1.00 47.34 78 PRO A O 1
ATOM 585 N N . PHE A 1 79 ? 8.776 -8.039 -8.570 1.00 46.53 79 PHE A N 1
ATOM 586 C CA . PHE A 1 79 ? 9.254 -6.784 -9.166 1.00 46.53 79 PHE A CA 1
ATOM 587 C C . PHE A 1 79 ? 8.907 -5.669 -8.203 1.00 46.53 79 PHE A C 1
ATOM 589 O O . PHE A 1 79 ? 7.720 -5.571 -7.899 1.00 46.53 79 PHE A O 1
ATOM 596 N N . ASN A 1 80 ? 9.919 -4.987 -7.645 1.00 47.50 80 ASN A N 1
ATOM 597 C CA . ASN A 1 80 ? 9.748 -4.035 -6.552 1.00 47.50 80 ASN A CA 1
ATOM 598 C C . ASN A 1 80 ? 8.502 -3.222 -6.880 1.00 47.50 80 ASN A C 1
ATOM 600 O O . ASN A 1 80 ? 8.514 -2.498 -7.878 1.00 47.50 80 ASN A O 1
ATOM 604 N N . LEU A 1 81 ? 7.390 -3.519 -6.195 1.00 48.78 81 LEU A N 1
ATOM 605 C CA . LEU A 1 81 ? 6.095 -3.004 -6.601 1.00 48.78 81 LEU A CA 1
ATOM 606 C C . LEU A 1 81 ? 6.220 -1.529 -6.311 1.00 48.78 81 LEU A C 1
ATOM 608 O O . LEU A 1 81 ? 6.177 -1.144 -5.142 1.00 48.78 81 LEU A O 1
ATOM 612 N N . ASP A 1 82 ? 6.477 -0.751 -7.364 1.00 66.50 82 ASP A N 1
ATOM 613 C CA . ASP A 1 82 ? 6.504 0.698 -7.315 1.00 66.50 82 ASP 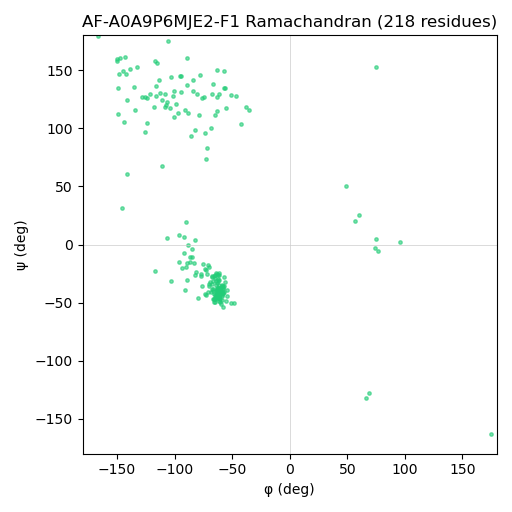A CA 1
ATOM 614 C C . ASP A 1 82 ? 5.371 1.114 -6.377 1.00 66.50 82 ASP A C 1
ATOM 616 O O . ASP A 1 82 ? 4.227 0.687 -6.593 1.00 66.50 82 ASP A O 1
ATOM 620 N N . PRO A 1 83 ? 5.693 1.793 -5.264 1.00 82.06 83 PRO A N 1
ATOM 621 C CA . PRO A 1 83 ? 4.781 1.895 -4.140 1.00 82.06 83 PRO A CA 1
ATOM 622 C C . PRO A 1 83 ? 3.458 2.465 -4.639 1.00 82.06 83 PRO A C 1
ATOM 624 O O . PRO A 1 83 ? 3.408 3.586 -5.144 1.00 82.06 83 PRO A O 1
ATOM 627 N N . LEU A 1 84 ? 2.377 1.686 -4.532 1.00 89.69 84 LEU A N 1
ATOM 628 C CA . LEU A 1 84 ? 1.059 2.123 -4.999 1.00 89.69 84 LEU A CA 1
ATOM 629 C C . LEU A 1 84 ? 0.530 3.241 -4.107 1.00 89.69 84 LEU A C 1
ATOM 631 O O . LEU A 1 84 ? -0.170 4.142 -4.576 1.00 89.69 84 LEU A O 1
ATOM 635 N N . VAL A 1 85 ? 0.889 3.180 -2.827 1.00 93.75 85 VAL A N 1
ATOM 636 C CA . VAL A 1 85 ? 0.593 4.208 -1.843 1.00 93.75 85 VAL A CA 1
ATOM 637 C C . VAL A 1 85 ? 1.895 4.811 -1.342 1.00 93.75 85 VAL A C 1
ATOM 639 O O . VAL A 1 85 ? 2.844 4.100 -1.034 1.00 93.75 85 VAL A O 1
ATOM 642 N N . SER A 1 86 ? 1.945 6.128 -1.212 1.00 93.06 86 SER A N 1
ATOM 643 C CA . SER A 1 86 ? 3.009 6.778 -0.461 1.00 93.06 86 SER A CA 1
ATOM 644 C C . SER A 1 86 ? 2.467 7.435 0.792 1.00 93.06 86 SER A C 1
ATOM 646 O O . SER A 1 86 ? 1.512 8.204 0.724 1.00 93.06 86 SER A O 1
ATOM 648 N N . ILE A 1 87 ? 3.104 7.161 1.922 1.00 94.50 87 ILE A N 1
ATOM 649 C CA . ILE A 1 87 ? 2.881 7.847 3.184 1.00 94.50 87 ILE A CA 1
ATOM 650 C C . ILE A 1 87 ? 3.953 8.927 3.319 1.00 94.50 87 ILE A C 1
ATOM 652 O O . ILE A 1 87 ? 5.136 8.628 3.486 1.00 94.50 87 ILE A O 1
ATOM 656 N N . VAL A 1 88 ? 3.544 10.192 3.280 1.00 92.56 88 VAL A N 1
ATOM 657 C CA . VAL A 1 88 ? 4.440 11.331 3.496 1.00 92.56 88 VAL A CA 1
ATOM 658 C C . VAL A 1 88 ? 4.095 12.064 4.779 1.00 92.56 88 VAL A C 1
ATOM 660 O O . VAL A 1 88 ? 2.924 12.240 5.115 1.00 92.56 88 VAL A O 1
ATOM 663 N N . MET A 1 89 ? 5.119 12.520 5.494 1.00 92.56 89 MET A N 1
ATOM 664 C CA . MET A 1 89 ? 4.945 13.306 6.713 1.00 92.56 89 MET A CA 1
ATOM 665 C C . MET A 1 89 ? 5.936 14.462 6.810 1.00 92.56 89 MET A C 1
ATOM 667 O O . MET A 1 89 ? 7.046 14.393 6.279 1.00 92.56 89 MET A O 1
ATOM 671 N N . GLY A 1 90 ? 5.525 15.539 7.482 1.00 86.00 90 GLY A N 1
ATOM 672 C CA . GLY A 1 90 ? 6.320 16.763 7.599 1.00 86.00 90 GLY A CA 1
ATOM 673 C C . GLY A 1 90 ? 7.463 16.681 8.613 1.00 86.00 90 GLY A C 1
ATOM 674 O O . GLY A 1 90 ? 8.456 17.411 8.470 1.00 86.00 90 GLY A O 1
ATOM 675 N N . SER A 1 91 ? 7.322 15.826 9.627 1.00 87.00 91 SER A N 1
ATOM 676 C CA . SER A 1 91 ? 8.239 15.681 10.760 1.00 87.00 91 SER A CA 1
ATOM 677 C C . SER A 1 91 ? 8.260 14.250 11.309 1.00 87.00 91 SER A C 1
ATOM 679 O O . SER A 1 91 ? 7.285 13.521 11.166 1.00 87.00 91 SER A O 1
ATOM 681 N N . ASP A 1 92 ? 9.338 13.868 12.001 1.00 86.81 92 ASP A N 1
ATOM 682 C CA . ASP A 1 92 ? 9.429 12.557 12.666 1.00 86.81 92 ASP A CA 1
ATOM 683 C C . ASP A 1 92 ? 8.413 12.410 13.809 1.00 86.81 92 ASP A C 1
ATOM 685 O O . ASP A 1 92 ? 7.967 11.308 14.115 1.00 86.81 92 ASP A O 1
ATOM 689 N N . SER A 1 93 ? 7.987 13.519 14.425 1.00 88.75 93 SER A N 1
ATOM 690 C CA . SER A 1 93 ? 6.928 13.501 15.441 1.00 88.75 93 SER A CA 1
ATOM 691 C C . SER A 1 93 ? 5.579 13.020 14.899 1.00 88.75 93 SER A C 1
ATOM 693 O O . SER A 1 93 ? 4.793 12.465 15.666 1.00 88.75 93 SER A O 1
ATOM 695 N N . ASP A 1 94 ? 5.325 13.174 13.595 1.00 88.38 94 ASP A N 1
ATOM 696 C CA . ASP A 1 94 ? 4.098 12.696 12.948 1.00 88.38 94 ASP A CA 1
ATOM 697 C C . ASP A 1 94 ? 4.103 11.166 12.757 1.00 88.38 94 ASP A C 1
ATOM 699 O O . ASP A 1 94 ? 3.046 10.562 12.560 1.00 88.38 94 ASP A O 1
ATOM 703 N N . LEU A 1 95 ? 5.269 10.513 12.857 1.00 88.94 95 LEU A N 1
ATOM 704 C CA . LEU A 1 95 ? 5.430 9.080 12.603 1.00 88.94 95 LEU A CA 1
ATOM 705 C C . LEU A 1 95 ? 4.523 8.227 13.489 1.00 88.94 95 LEU A C 1
ATOM 707 O O . LEU A 1 95 ? 3.894 7.303 12.987 1.00 88.94 95 LEU A O 1
ATOM 711 N N . LYS A 1 96 ? 4.380 8.582 14.773 1.00 90.31 96 LYS A N 1
ATOM 712 C CA . LYS A 1 96 ? 3.522 7.854 15.726 1.00 90.31 96 LYS A CA 1
ATOM 713 C C . LYS A 1 96 ? 2.069 7.767 15.262 1.00 90.31 96 LYS A C 1
ATOM 715 O O . LYS A 1 96 ? 1.396 6.775 15.509 1.00 90.31 96 LYS A O 1
ATOM 720 N N . VAL A 1 97 ? 1.580 8.816 14.601 1.00 92.50 97 VAL A N 1
ATOM 721 C CA . VAL A 1 97 ? 0.230 8.835 14.034 1.00 92.50 97 VAL A CA 1
ATOM 722 C C . VAL A 1 97 ? 0.222 8.079 12.714 1.00 92.50 97 VAL A C 1
ATOM 724 O O . VAL A 1 97 ? -0.670 7.271 12.483 1.00 92.50 97 VAL A O 1
ATOM 727 N N . MET A 1 98 ? 1.199 8.318 11.841 1.00 93.94 98 MET A N 1
ATOM 728 C CA . MET A 1 98 ? 1.223 7.773 10.479 1.00 93.94 98 MET A CA 1
ATOM 729 C C . MET A 1 98 ? 1.546 6.274 10.409 1.00 93.94 98 MET A C 1
ATOM 731 O O . MET A 1 98 ? 1.179 5.622 9.434 1.00 93.94 98 MET A O 1
ATOM 735 N N . GLU A 1 99 ? 2.174 5.705 11.436 1.00 94.19 99 GLU A N 1
ATOM 736 C CA . GLU A 1 99 ? 2.486 4.275 11.522 1.00 94.19 99 GLU A CA 1
ATOM 737 C C . GLU A 1 99 ? 1.227 3.401 11.441 1.00 94.19 99 GLU A C 1
ATOM 739 O O . GLU A 1 99 ? 1.242 2.357 10.791 1.00 94.19 99 GLU A O 1
ATOM 744 N N . ALA A 1 100 ? 0.099 3.854 11.999 1.00 95.62 100 ALA A N 1
ATOM 745 C CA . ALA A 1 100 ? -1.154 3.106 11.915 1.00 95.62 100 ALA A CA 1
ATOM 746 C C . ALA A 1 100 ? -1.652 2.947 10.460 1.00 95.62 100 ALA A C 1
ATOM 748 O O . ALA A 1 100 ? -2.183 1.894 10.101 1.00 95.62 100 ALA A O 1
ATOM 749 N N . ALA A 1 101 ? -1.405 3.926 9.578 1.00 96.56 101 ALA A N 1
ATOM 750 C CA . ALA A 1 101 ? -1.663 3.772 8.145 1.00 96.56 101 ALA A CA 1
ATOM 751 C C . ALA A 1 101 ? -0.773 2.685 7.530 1.00 96.56 101 ALA A C 1
ATOM 753 O O . ALA A 1 101 ? -1.270 1.821 6.809 1.00 96.56 101 ALA A O 1
ATOM 754 N N . ALA A 1 102 ? 0.527 2.702 7.842 1.00 94.00 102 ALA A N 1
ATOM 755 C CA . ALA A 1 102 ? 1.480 1.705 7.360 1.00 94.00 102 ALA A CA 1
ATOM 756 C C . ALA A 1 102 ? 1.080 0.286 7.797 1.00 94.00 102 ALA A C 1
ATOM 758 O O . ALA A 1 102 ? 1.075 -0.634 6.984 1.00 94.00 102 ALA A O 1
ATOM 759 N N . GLN A 1 103 ? 0.658 0.112 9.053 1.00 95.44 103 GLN A N 1
ATOM 760 C CA . GLN A 1 103 ? 0.187 -1.172 9.580 1.00 95.44 103 GLN A CA 1
ATOM 761 C C . GLN A 1 103 ? -1.030 -1.709 8.812 1.00 95.44 103 GLN A C 1
ATOM 763 O O . GLN A 1 103 ? -1.068 -2.894 8.475 1.00 95.44 103 GLN A O 1
ATOM 768 N N . ILE A 1 104 ? -2.003 -0.853 8.479 1.00 96.31 104 ILE A N 1
ATOM 769 C CA . ILE A 1 104 ? -3.166 -1.248 7.670 1.00 96.31 104 ILE A CA 1
ATOM 770 C C . ILE A 1 104 ? -2.758 -1.646 6.252 1.00 96.31 104 ILE A C 1
ATOM 772 O O . ILE A 1 104 ? -3.211 -2.681 5.760 1.00 96.31 104 ILE A O 1
ATOM 776 N N . LEU A 1 105 ? -1.898 -0.862 5.597 1.00 94.94 105 LEU A N 1
ATOM 777 C CA . LEU A 1 105 ? -1.427 -1.180 4.246 1.00 94.94 105 LEU A CA 1
ATOM 778 C C . LEU A 1 105 ? -0.657 -2.508 4.226 1.00 94.94 105 LEU A C 1
ATOM 780 O O . LEU A 1 105 ? -0.911 -3.334 3.351 1.00 94.94 105 LEU A O 1
ATOM 784 N N . THR A 1 106 ? 0.181 -2.770 5.233 1.00 90.44 106 THR A N 1
ATOM 785 C CA . THR A 1 106 ? 0.847 -4.068 5.425 1.00 90.44 106 THR A CA 1
ATOM 786 C C . THR A 1 106 ? -0.166 -5.198 5.609 1.00 90.44 106 THR A C 1
ATOM 788 O O . THR A 1 106 ? -0.094 -6.203 4.903 1.00 90.44 106 THR A O 1
ATOM 791 N N . LYS A 1 107 ? -1.152 -5.031 6.506 1.00 90.56 107 LYS A N 1
ATOM 792 C CA . LYS A 1 107 ? -2.194 -6.040 6.779 1.00 90.56 107 LYS A CA 1
ATOM 793 C C . LYS A 1 107 ? -2.994 -6.403 5.527 1.00 90.56 107 LYS A C 1
ATOM 795 O O . LYS A 1 107 ? -3.379 -7.555 5.356 1.00 90.56 107 LYS A O 1
ATOM 800 N N . LEU A 1 108 ? -3.238 -5.432 4.649 1.00 92.25 108 LEU A N 1
ATOM 801 C CA . LEU A 1 108 ? -3.965 -5.619 3.390 1.00 92.25 108 LEU A CA 1
ATOM 802 C C . LEU A 1 108 ? -3.034 -5.935 2.207 1.00 92.25 108 LEU A C 1
ATOM 804 O O . LEU A 1 108 ? -3.487 -6.023 1.063 1.00 92.25 108 LEU A O 1
ATOM 808 N N . SER A 1 109 ? -1.737 -6.126 2.463 1.00 90.19 109 SER A N 1
ATOM 809 C CA . SER A 1 109 ? -0.704 -6.393 1.456 1.00 90.19 109 SER A CA 1
ATOM 810 C C . SER A 1 109 ? -0.781 -5.408 0.284 1.00 90.19 109 SER A C 1
ATOM 812 O O . SER A 1 109 ? -0.885 -5.809 -0.877 1.00 90.19 109 SER A O 1
ATOM 814 N N . VAL A 1 110 ? -0.836 -4.116 0.606 1.00 90.56 110 VAL A N 1
ATOM 815 C CA . VAL A 1 110 ? -0.752 -3.002 -0.341 1.00 90.56 110 VAL A CA 1
ATOM 816 C C . VAL A 1 110 ? 0.691 -2.497 -0.308 1.00 90.56 110 VAL A C 1
ATOM 818 O O . VAL A 1 110 ? 1.141 -2.095 0.761 1.00 90.56 110 VAL A O 1
ATOM 821 N N . PRO A 1 111 ? 1.434 -2.496 -1.426 1.00 88.19 111 PRO A N 1
ATOM 822 C CA . PRO A 1 111 ? 2.803 -1.991 -1.455 1.00 88.19 111 PRO A CA 1
ATOM 823 C C . PRO A 1 111 ? 2.811 -0.477 -1.230 1.00 88.19 111 PRO A C 1
ATOM 825 O O . PRO A 1 111 ? 2.080 0.270 -1.895 1.00 88.19 111 PRO A O 1
ATOM 828 N N . PHE A 1 112 ? 3.641 -0.023 -0.295 1.00 91.38 112 PHE A N 1
ATOM 829 C CA . PHE A 1 112 ? 3.746 1.387 0.047 1.00 91.38 112 PHE A CA 1
ATOM 830 C C . PHE A 1 112 ? 5.174 1.809 0.375 1.00 91.38 112 PHE A C 1
ATOM 832 O O . PHE A 1 112 ? 6.025 0.983 0.697 1.00 91.38 112 PHE A O 1
ATOM 839 N N . GLU A 1 113 ? 5.416 3.116 0.322 1.00 87.62 113 GLU A N 1
ATOM 840 C CA . GLU A 1 113 ? 6.614 3.732 0.889 1.00 87.62 113 GLU A CA 1
ATOM 841 C C . GLU A 1 113 ? 6.248 4.702 2.012 1.00 87.62 113 GLU A C 1
ATOM 843 O O . GLU A 1 113 ? 5.130 5.217 2.070 1.00 87.62 113 GLU A O 1
ATOM 848 N N . LEU A 1 114 ? 7.214 4.976 2.884 1.00 87.94 114 LEU A N 1
ATOM 849 C CA . LEU A 1 114 ? 7.113 5.975 3.938 1.00 87.94 114 LEU A CA 1
ATOM 850 C C . LEU A 1 114 ? 8.274 6.961 3.789 1.00 87.94 114 LEU A C 1
ATOM 852 O O . LEU A 1 114 ? 9.432 6.552 3.710 1.00 87.94 114 LEU A O 1
ATOM 856 N N . SER A 1 115 ? 7.978 8.260 3.707 1.00 85.44 115 SER A N 1
ATOM 857 C CA . SER A 1 115 ? 8.990 9.292 3.462 1.00 85.44 115 SER A CA 1
ATOM 858 C C . SER A 1 115 ? 8.736 10.581 4.240 1.00 85.44 115 SER A C 1
ATOM 860 O O . SER A 1 115 ? 7.598 11.008 4.432 1.00 85.44 115 SER A O 1
ATOM 862 N N . LEU A 1 116 ? 9.817 11.250 4.640 1.00 85.31 116 LEU A N 1
ATOM 863 C CA . LEU A 1 116 ? 9.756 12.571 5.256 1.00 85.31 116 LEU A CA 1
ATOM 864 C C . LEU A 1 116 ? 9.867 13.655 4.176 1.00 85.31 116 LEU A C 1
ATOM 866 O O . LEU A 1 116 ? 10.894 13.790 3.501 1.00 85.31 116 LEU A O 1
ATOM 870 N N . VAL A 1 117 ? 8.799 14.438 4.018 1.00 84.00 117 VAL A N 1
ATOM 871 C CA . VAL A 1 117 ? 8.675 15.522 3.037 1.00 84.00 117 VAL A CA 1
ATOM 872 C C . VAL A 1 117 ? 8.080 16.739 3.738 1.00 84.00 117 VAL A C 1
ATOM 874 O O . VAL A 1 117 ? 6.941 16.716 4.189 1.00 84.00 117 VAL A O 1
ATOM 877 N N . SER A 1 118 ? 8.846 17.829 3.831 1.00 83.69 118 SER A N 1
ATOM 878 C CA . SER A 1 118 ? 8.429 19.028 4.564 1.00 83.69 118 SER A CA 1
ATOM 879 C C . SER A 1 118 ? 8.097 20.175 3.614 1.00 83.69 118 SER A C 1
ATOM 881 O O . SER A 1 118 ? 8.978 20.671 2.909 1.00 83.69 118 SER A O 1
ATOM 883 N N . ALA A 1 119 ? 6.842 20.632 3.655 1.00 83.69 119 ALA A N 1
ATOM 884 C CA . ALA A 1 119 ? 6.356 21.786 2.894 1.00 83.69 119 ALA A CA 1
ATOM 885 C C . ALA A 1 119 ? 7.054 23.103 3.272 1.00 83.69 119 ALA A C 1
ATOM 887 O O . ALA A 1 119 ? 7.235 23.971 2.426 1.00 83.69 119 ALA A O 1
ATOM 888 N N . HIS A 1 120 ? 7.464 23.238 4.538 1.00 85.31 120 HIS A N 1
ATOM 889 C CA . HIS A 1 120 ? 8.041 24.475 5.075 1.00 85.31 120 HIS A CA 1
ATOM 890 C C . HIS A 1 120 ? 9.563 24.520 4.953 1.00 85.31 120 HIS A C 1
ATOM 892 O O . HIS A 1 120 ? 10.129 25.562 4.647 1.00 85.31 120 HIS A O 1
ATOM 898 N N . ARG A 1 121 ? 10.235 23.386 5.185 1.00 83.69 121 ARG A N 1
ATOM 899 C CA . ARG A 1 121 ? 11.706 23.318 5.184 1.00 83.69 121 ARG A CA 1
ATOM 900 C C . ARG A 1 121 ? 12.284 23.020 3.803 1.00 83.69 121 ARG A C 1
ATOM 902 O O . ARG A 1 121 ? 13.395 23.431 3.501 1.00 83.69 121 ARG A O 1
ATOM 909 N N . THR A 1 122 ? 11.547 22.278 2.977 1.00 80.88 122 THR A N 1
ATOM 910 C CA . THR A 1 122 ? 12.027 21.751 1.689 1.00 80.88 122 THR A CA 1
ATOM 911 C C . THR A 1 122 ? 10.936 21.813 0.604 1.00 80.88 122 THR A C 1
ATOM 913 O O . THR A 1 122 ? 10.540 20.772 0.071 1.00 80.88 122 THR A O 1
ATOM 916 N N . PRO A 1 123 ? 10.422 23.012 0.266 1.00 84.62 123 PRO A N 1
ATOM 917 C CA . PRO A 1 123 ? 9.291 23.175 -0.655 1.00 84.62 123 PRO A CA 1
ATOM 918 C C . PRO A 1 123 ? 9.582 22.667 -2.077 1.00 84.62 123 PRO A C 1
ATOM 920 O O . PRO A 1 123 ? 8.745 21.990 -2.669 1.00 84.62 123 PRO A O 1
ATOM 923 N N . GLU A 1 124 ? 10.790 22.908 -2.595 1.00 80.81 124 GLU A N 1
ATOM 924 C CA . GLU A 1 124 ? 11.278 22.396 -3.890 1.00 80.81 124 GLU A CA 1
ATOM 925 C C . GLU A 1 124 ? 11.189 20.864 -3.969 1.00 80.81 124 GLU A C 1
ATOM 927 O O . GLU A 1 124 ? 10.624 20.295 -4.906 1.00 80.81 124 GLU A O 1
ATOM 932 N N . ARG A 1 125 ? 11.679 20.177 -2.926 1.00 78.62 125 ARG A N 1
ATOM 933 C CA . ARG A 1 125 ? 11.629 18.713 -2.830 1.00 78.62 125 ARG A CA 1
ATOM 934 C C . ARG A 1 125 ? 10.189 18.213 -2.793 1.00 78.62 125 ARG A C 1
ATOM 936 O O . ARG A 1 125 ? 9.890 17.235 -3.467 1.00 78.62 125 ARG A O 1
ATOM 943 N N . MET A 1 126 ? 9.310 18.864 -2.030 1.00 84.50 126 MET A N 1
ATOM 944 C CA . MET A 1 126 ? 7.886 18.517 -1.968 1.00 84.50 126 MET A CA 1
ATOM 945 C C . MET A 1 126 ? 7.211 18.665 -3.336 1.00 84.50 126 MET A C 1
ATOM 947 O O . MET A 1 126 ? 6.500 17.760 -3.775 1.00 84.50 126 MET A O 1
ATOM 951 N N . TYR A 1 127 ? 7.464 19.773 -4.033 1.00 82.56 127 TYR A N 1
ATOM 952 C CA . TYR A 1 127 ? 6.922 20.008 -5.367 1.00 82.56 127 TYR A CA 1
ATOM 953 C C . TYR A 1 127 ? 7.399 18.942 -6.360 1.00 82.56 127 TYR A C 1
ATOM 955 O O . TYR A 1 127 ? 6.591 18.320 -7.055 1.00 82.56 127 TYR A O 1
ATOM 963 N N . HIS A 1 128 ? 8.708 18.676 -6.385 1.00 76.50 128 HIS A N 1
ATOM 964 C CA . HIS A 1 128 ? 9.289 17.639 -7.232 1.00 76.50 128 HIS A CA 1
ATOM 965 C C . HIS A 1 128 ? 8.726 16.250 -6.897 1.00 76.50 128 HIS A C 1
ATOM 967 O O . HIS A 1 128 ? 8.393 15.480 -7.798 1.00 76.50 128 HIS A O 1
ATOM 973 N N . TYR A 1 129 ? 8.562 15.949 -5.608 1.00 80.19 129 TYR A N 1
ATOM 974 C CA . TYR A 1 129 ? 7.978 14.704 -5.126 1.00 80.19 129 TYR A CA 1
ATOM 975 C C . TYR A 1 129 ? 6.562 14.494 -5.681 1.00 80.19 129 TYR A C 1
ATOM 977 O O . TYR A 1 129 ? 6.308 13.492 -6.350 1.00 80.19 129 TYR A O 1
ATOM 985 N N . GLY A 1 130 ? 5.664 15.470 -5.498 1.00 82.19 130 GLY A N 1
ATOM 986 C CA . GLY A 1 130 ? 4.294 15.398 -6.016 1.00 82.19 130 GLY A CA 1
ATOM 987 C C . GLY A 1 130 ? 4.240 15.295 -7.545 1.00 82.19 130 GLY A C 1
ATOM 988 O O . GLY A 1 130 ? 3.482 14.497 -8.094 1.00 82.19 130 GLY A O 1
ATOM 989 N N . ARG A 1 131 ? 5.104 16.037 -8.253 1.00 81.00 131 ARG A N 1
ATOM 990 C CA . ARG A 1 131 ? 5.214 15.991 -9.722 1.00 81.00 131 ARG A CA 1
ATOM 991 C C . ARG A 1 131 ? 5.660 14.626 -10.243 1.00 81.00 131 ARG A C 1
ATOM 993 O O . ARG A 1 131 ? 5.176 14.196 -11.290 1.00 81.00 131 ARG A O 1
ATOM 1000 N N . MET A 1 132 ? 6.590 13.965 -9.556 1.00 77.50 132 MET A N 1
ATOM 1001 C CA . MET A 1 132 ? 7.150 12.682 -9.989 1.00 77.50 132 MET A CA 1
ATOM 1002 C C . MET A 1 132 ? 6.368 11.470 -9.480 1.00 77.50 132 MET A C 1
ATOM 1004 O O . MET A 1 132 ? 6.529 10.394 -10.046 1.00 77.50 132 MET A O 1
ATOM 1008 N N . ALA A 1 133 ? 5.501 11.623 -8.476 1.00 79.69 133 ALA A N 1
ATOM 1009 C CA . ALA A 1 133 ? 4.779 10.520 -7.840 1.00 79.69 133 ALA A CA 1
ATOM 1010 C C . ALA A 1 133 ? 4.102 9.564 -8.840 1.00 79.69 133 ALA A C 1
ATOM 1012 O O . ALA A 1 133 ? 4.360 8.364 -8.805 1.00 79.69 133 ALA A O 1
ATOM 1013 N N . HIS A 1 134 ? 3.333 10.098 -9.796 1.00 77.25 134 HIS A N 1
ATOM 1014 C CA . HIS A 1 134 ? 2.648 9.291 -10.815 1.00 77.25 134 HIS A CA 1
ATOM 1015 C C . HIS A 1 134 ? 3.608 8.536 -11.753 1.00 77.25 134 HIS A C 1
ATOM 1017 O O . HIS A 1 134 ? 3.274 7.451 -12.224 1.00 77.25 134 HIS A O 1
ATOM 1023 N N . LYS A 1 135 ? 4.801 9.091 -12.026 1.00 73.44 135 LYS A N 1
ATOM 1024 C CA . LYS A 1 135 ? 5.827 8.435 -12.855 1.00 73.44 135 LYS A CA 1
ATOM 1025 C C . LYS A 1 135 ? 6.478 7.259 -12.136 1.00 73.44 135 LYS A C 1
ATOM 1027 O O . LYS A 1 135 ? 6.962 6.356 -12.800 1.00 73.44 135 LYS A O 1
ATOM 1032 N N . ARG A 1 136 ? 6.476 7.282 -10.801 1.00 76.38 136 ARG A N 1
ATOM 1033 C CA . ARG A 1 136 ? 6.954 6.195 -9.935 1.00 76.38 136 ARG A CA 1
ATOM 1034 C C . ARG A 1 136 ? 5.846 5.200 -9.575 1.00 76.38 136 ARG A C 1
ATOM 1036 O O . ARG A 1 136 ? 5.920 4.576 -8.530 1.00 76.38 136 ARG A O 1
ATOM 1043 N N . GLY A 1 137 ? 4.751 5.161 -10.334 1.00 80.62 137 GLY A N 1
ATOM 1044 C CA . GLY A 1 137 ? 3.653 4.221 -10.102 1.00 80.62 137 GLY A CA 1
ATOM 1045 C C . GLY A 1 137 ? 2.706 4.547 -8.939 1.00 80.62 137 GLY A C 1
ATOM 1046 O O . GLY A 1 137 ? 1.667 3.889 -8.846 1.00 80.62 137 GLY A O 1
ATOM 1047 N N . ILE A 1 138 ? 2.971 5.583 -8.127 1.00 85.50 138 ILE A N 1
ATOM 1048 C CA . ILE A 1 138 ? 2.093 5.952 -7.004 1.00 85.50 138 ILE A CA 1
ATOM 1049 C C . ILE A 1 138 ? 0.703 6.322 -7.515 1.00 85.50 138 ILE A C 1
ATOM 1051 O O . ILE A 1 138 ? 0.543 7.163 -8.404 1.00 85.50 138 ILE A O 1
ATOM 1055 N N . LYS A 1 139 ? -0.309 5.711 -6.901 1.00 89.25 139 LYS A N 1
ATOM 1056 C CA . LYS A 1 139 ? -1.730 5.958 -7.157 1.00 89.25 139 LYS A CA 1
ATOM 1057 C C . LYS A 1 139 ? -2.374 6.806 -6.068 1.00 89.25 139 LYS A C 1
ATOM 1059 O O . LYS A 1 139 ? -3.273 7.580 -6.375 1.00 89.25 139 LYS A O 1
ATOM 1064 N N . VAL A 1 140 ? -1.909 6.687 -4.823 1.00 93.75 140 VAL A N 1
ATOM 1065 C CA . VAL A 1 140 ? -2.437 7.446 -3.681 1.00 93.75 140 VAL A CA 1
ATOM 1066 C C . VAL A 1 140 ? -1.296 7.992 -2.827 1.00 93.75 140 VAL A C 1
ATOM 1068 O O . VAL A 1 140 ? -0.351 7.274 -2.517 1.00 93.75 140 VAL A O 1
ATOM 1071 N N . ILE A 1 141 ? -1.388 9.256 -2.417 1.00 93.75 141 ILE A N 1
ATOM 1072 C CA . ILE A 1 141 ? -0.493 9.849 -1.416 1.00 93.75 141 ILE A CA 1
ATOM 1073 C C . ILE A 1 141 ? -1.311 10.115 -0.153 1.00 93.75 141 ILE A C 1
ATOM 1075 O O . ILE A 1 141 ? -2.321 10.812 -0.198 1.00 93.75 141 ILE A O 1
ATOM 1079 N N . ILE A 1 142 ? -0.857 9.577 0.972 1.00 95.19 142 ILE A N 1
ATOM 1080 C CA . ILE A 1 142 ? -1.366 9.851 2.311 1.00 95.19 142 ILE A CA 1
ATOM 1081 C C . ILE A 1 142 ? -0.404 10.848 2.955 1.00 95.19 142 ILE A C 1
ATOM 1083 O O . ILE A 1 142 ? 0.730 10.500 3.273 1.00 95.19 142 ILE A O 1
ATOM 1087 N N . ALA A 1 143 ? -0.844 12.091 3.136 1.00 92.88 143 ALA A N 1
ATOM 1088 C CA . ALA A 1 143 ? -0.014 13.158 3.687 1.00 92.88 143 ALA A CA 1
ATOM 1089 C C . ALA A 1 143 ? -0.431 13.519 5.120 1.00 92.88 143 ALA A C 1
ATOM 1091 O O . ALA A 1 143 ? -1.558 13.953 5.349 1.00 92.88 143 ALA A O 1
ATOM 1092 N N . GLY A 1 144 ? 0.492 13.371 6.073 1.00 90.50 144 GLY A N 1
ATOM 1093 C CA . GLY A 1 144 ? 0.336 13.794 7.465 1.00 90.50 144 GLY A CA 1
ATOM 1094 C C . GLY A 1 144 ? 1.065 15.108 7.748 1.00 90.50 144 GLY A C 1
ATOM 1095 O O . GLY A 1 144 ? 2.255 15.238 7.456 1.00 90.50 144 GLY A O 1
ATOM 1096 N N . ALA A 1 145 ? 0.370 16.089 8.323 1.00 83.44 145 ALA A N 1
ATOM 1097 C CA . ALA A 1 145 ? 0.986 17.333 8.780 1.00 83.44 145 ALA A CA 1
ATOM 1098 C C . ALA A 1 145 ? 0.249 17.922 9.987 1.00 83.44 145 ALA A C 1
ATOM 1100 O O . ALA A 1 145 ? -0.976 18.026 9.977 1.00 83.44 145 ALA A O 1
ATOM 1101 N N . GLY A 1 146 ? 1.010 18.354 10.993 1.00 78.81 146 GLY A N 1
ATOM 1102 C CA . GLY A 1 146 ? 0.512 19.144 12.120 1.00 78.81 146 GLY A CA 1
ATOM 1103 C C . GLY A 1 146 ? 0.560 20.661 11.881 1.00 78.81 146 GLY A C 1
ATOM 1104 O O . GLY A 1 146 ? 1.313 21.157 11.040 1.00 78.81 146 GLY A O 1
ATOM 1105 N N . GLY A 1 147 ? -0.226 21.416 12.658 1.00 74.31 147 GLY A N 1
ATOM 1106 C CA . GLY A 1 147 ? -0.217 22.886 12.661 1.00 74.31 147 GLY A CA 1
ATOM 1107 C C . GLY A 1 147 ? -0.774 23.503 11.373 1.00 74.31 147 GLY A C 1
ATOM 1108 O O . GLY A 1 147 ? -1.875 23.167 10.942 1.00 74.31 147 GLY A O 1
ATOM 1109 N N . ALA A 1 148 ? -0.019 24.412 10.745 1.00 63.12 148 ALA A N 1
ATOM 1110 C CA . ALA A 1 148 ? -0.330 24.931 9.411 1.00 63.12 148 ALA A CA 1
ATOM 1111 C C . ALA A 1 148 ? -0.055 23.843 8.352 1.00 63.12 14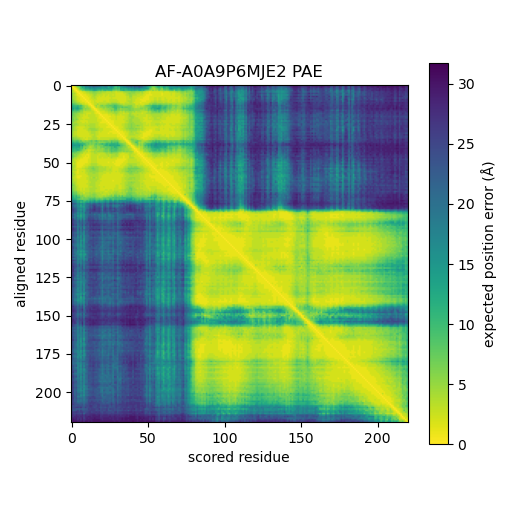8 ALA A C 1
ATOM 1113 O O . ALA A 1 148 ? 1.031 23.767 7.764 1.00 63.12 148 ALA A O 1
ATOM 1114 N N . ALA A 1 149 ? -1.034 22.952 8.174 1.00 70.38 149 ALA A N 1
ATOM 1115 C CA . ALA A 1 149 ? -0.948 21.728 7.384 1.00 70.38 149 ALA A CA 1
ATOM 1116 C C . ALA A 1 149 ? -0.937 21.997 5.866 1.00 70.38 149 ALA A C 1
ATOM 1118 O O . ALA A 1 149 ? -1.908 21.745 5.159 1.00 70.38 149 ALA A O 1
ATOM 1119 N N . HIS A 1 150 ? 0.185 22.501 5.349 1.00 77.62 150 HIS A N 1
ATOM 1120 C CA . HIS A 1 150 ? 0.361 22.801 3.920 1.00 77.62 150 HIS A CA 1
ATOM 1121 C C . HIS A 1 150 ? 0.852 21.608 3.087 1.00 77.62 150 HIS A C 1
ATOM 1123 O O . HIS A 1 150 ? 0.848 21.682 1.861 1.00 77.62 150 HIS A O 1
ATOM 1129 N N . LEU A 1 151 ? 1.282 20.512 3.725 1.00 75.00 151 LEU A N 1
ATOM 1130 C CA . LEU A 1 151 ? 1.779 19.330 3.010 1.00 75.00 151 LEU A CA 1
ATOM 1131 C C . LEU A 1 151 ? 0.694 18.649 2.154 1.00 75.00 151 LEU A C 1
ATOM 1133 O O . LEU A 1 151 ? 0.989 18.340 1.002 1.00 75.00 151 LEU A O 1
ATOM 1137 N N . PRO A 1 152 ? -0.545 18.429 2.647 1.00 68.94 152 PRO A N 1
ATOM 1138 C CA . PRO A 1 152 ? -1.575 17.758 1.856 1.00 68.94 152 PRO A CA 1
ATOM 1139 C C . PRO A 1 152 ? -2.142 18.624 0.724 1.00 68.94 152 PRO A C 1
ATOM 1141 O O . PRO A 1 152 ? -2.685 18.078 -0.230 1.00 68.94 152 PRO A O 1
ATOM 1144 N N . GLY A 1 153 ? -2.024 19.955 0.807 1.00 68.88 153 GLY A N 1
ATOM 1145 C CA . GLY A 1 153 ? -2.662 20.867 -0.139 1.00 68.88 153 GLY A CA 1
ATOM 1146 C C . GLY A 1 153 ? -1.886 22.160 -0.363 1.00 68.88 153 GLY A C 1
ATOM 1147 O O . GLY A 1 153 ? -1.852 23.040 0.495 1.00 68.88 153 GLY A O 1
ATOM 1148 N N . MET A 1 154 ? -1.345 22.321 -1.573 1.00 61.22 154 MET A N 1
ATOM 1149 C CA . MET A 1 154 ? -1.104 23.649 -2.140 1.00 61.22 154 MET A CA 1
ATOM 1150 C C . MET A 1 154 ? -2.436 24.214 -2.666 1.00 61.22 154 MET A C 1
ATOM 1152 O O . MET A 1 154 ? -3.293 23.462 -3.131 1.00 61.22 154 MET A O 1
ATOM 1156 N N . ARG A 1 155 ? -2.630 25.538 -2.576 1.00 55.56 155 ARG A N 1
ATOM 1157 C CA . ARG A 1 155 ? -3.886 26.224 -2.946 1.00 55.56 155 ARG A CA 1
ATOM 1158 C C . ARG A 1 155 ? -4.430 25.756 -4.309 1.00 55.56 155 ARG A C 1
ATOM 1160 O O . ARG A 1 155 ? -3.712 25.816 -5.301 1.00 55.56 155 ARG A O 1
ATOM 1167 N N . GLY A 1 156 ? -5.705 25.358 -4.348 1.00 54.34 156 GLY A N 1
ATOM 1168 C CA . GLY A 1 156 ? -6.431 25.020 -5.582 1.00 54.34 156 GLY A CA 1
ATOM 1169 C C . GLY A 1 156 ? -6.472 23.534 -5.964 1.00 54.34 156 GLY A C 1
ATOM 1170 O O . GLY A 1 156 ? -7.062 23.209 -6.990 1.00 54.34 156 GLY A O 1
ATOM 1171 N N . VAL A 1 157 ? -5.895 22.632 -5.160 1.00 70.12 157 VAL A N 1
ATOM 1172 C CA . VAL A 1 157 ? -5.937 21.173 -5.387 1.00 70.12 157 VAL A CA 1
ATOM 1173 C C . VAL A 1 157 ? -6.856 20.510 -4.350 1.00 70.12 157 VAL A C 1
ATOM 1175 O O . VAL A 1 157 ? -6.700 20.789 -3.160 1.00 70.12 157 VAL A O 1
ATOM 1178 N N . PRO A 1 158 ? -7.819 19.655 -4.751 1.00 79.00 158 PRO A N 1
ATOM 1179 C CA . PRO A 1 158 ? -8.709 18.982 -3.810 1.00 79.00 158 PRO A CA 1
ATOM 1180 C C . PRO A 1 158 ? -7.942 17.981 -2.939 1.00 79.00 158 PRO A C 1
ATOM 1182 O O . PRO A 1 158 ? -7.105 17.225 -3.430 1.00 79.00 158 PRO A O 1
ATOM 1185 N N . VAL A 1 159 ? -8.272 17.956 -1.647 1.00 88.06 159 VAL A N 1
ATOM 1186 C CA . VAL A 1 159 ? -7.684 17.050 -0.653 1.00 88.06 159 VAL A CA 1
ATOM 1187 C C . VAL A 1 159 ? -8.808 16.292 0.039 1.00 88.06 159 VAL A C 1
ATOM 1189 O O . VAL A 1 159 ? -9.748 16.899 0.550 1.00 88.06 159 VAL A O 1
ATOM 1192 N N . ALA A 1 160 ? -8.714 14.963 0.065 1.00 90.56 160 ALA A N 1
ATOM 1193 C CA . ALA A 1 160 ? -9.625 14.126 0.834 1.00 90.56 160 ALA A CA 1
ATOM 1194 C C . ALA A 1 160 ? -9.165 14.075 2.299 1.00 90.56 160 ALA A C 1
ATOM 1196 O O . ALA A 1 160 ? -8.246 13.335 2.649 1.00 90.56 160 ALA A O 1
ATOM 1197 N N . THR A 1 161 ? -9.788 14.886 3.151 1.00 90.25 161 THR A N 1
ATOM 1198 C CA . THR A 1 161 ? -9.449 14.971 4.577 1.00 90.25 161 THR A CA 1
ATOM 1199 C C . THR A 1 161 ? -10.164 13.881 5.376 1.00 90.25 161 THR A C 1
ATOM 1201 O O . THR A 1 161 ? -11.372 13.695 5.241 1.00 90.25 161 THR A O 1
ATOM 1204 N N . VAL A 1 162 ? -9.424 13.181 6.237 1.00 93.69 162 VAL A N 1
ATOM 1205 C CA . VAL A 1 162 ? -9.969 12.226 7.218 1.00 93.69 162 VAL A CA 1
ATOM 1206 C C . VAL A 1 162 ? -9.936 12.814 8.633 1.00 93.69 162 VAL A C 1
ATOM 1208 O O . VAL A 1 162 ? -9.429 13.914 8.845 1.00 93.69 162 VAL A O 1
ATOM 1211 N N . ALA A 1 163 ? -10.490 12.091 9.611 1.00 91.50 163 ALA A N 1
ATOM 1212 C CA . ALA A 1 163 ? -10.507 12.526 11.006 1.00 91.50 163 ALA A CA 1
ATOM 1213 C C . ALA A 1 163 ? -9.093 12.806 11.558 1.00 91.50 163 ALA A C 1
ATOM 1215 O O . ALA A 1 163 ? -8.113 12.165 11.171 1.00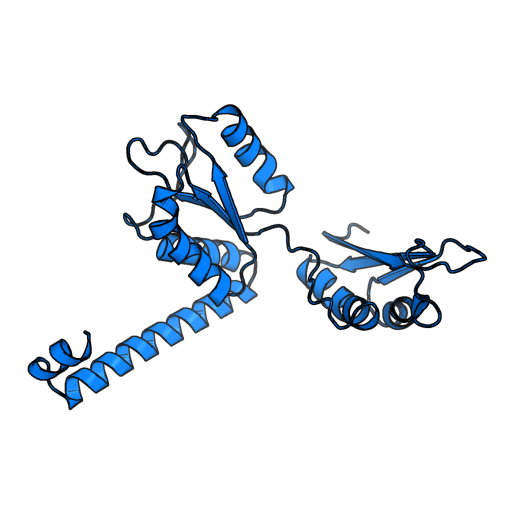 91.50 163 ALA A O 1
ATOM 1216 N N . ILE A 1 164 ? -9.007 13.755 12.495 1.00 89.31 164 ILE A N 1
ATOM 1217 C CA . ILE A 1 164 ? -7.755 14.154 13.153 1.00 89.31 164 ILE A CA 1
ATOM 1218 C C . ILE A 1 164 ? -7.097 12.928 13.799 1.00 89.31 164 ILE A C 1
ATOM 1220 O O . ILE A 1 164 ? -7.768 12.132 14.452 1.00 89.31 164 ILE A O 1
ATOM 1224 N N . ASN A 1 165 ? -5.782 12.781 13.607 1.00 90.19 165 ASN A N 1
ATOM 1225 C CA . ASN A 1 165 ? -4.973 11.660 14.099 1.00 90.19 165 ASN A CA 1
ATOM 1226 C C . ASN A 1 165 ? -5.448 10.262 13.656 1.00 90.19 165 ASN A C 1
ATOM 1228 O O . ASN A 1 165 ? -5.076 9.264 14.267 1.00 90.19 165 ASN A O 1
ATOM 1232 N N . ASN A 1 166 ? -6.239 10.162 12.583 1.00 92.50 166 ASN A N 1
ATOM 1233 C CA . ASN A 1 166 ? -6.788 8.895 12.107 1.00 92.50 166 ASN A CA 1
ATOM 1234 C C . ASN A 1 166 ? -6.168 8.470 10.767 1.00 92.50 166 ASN A C 1
ATOM 1236 O O . ASN A 1 166 ? -6.820 8.447 9.720 1.00 92.50 166 ASN A O 1
ATOM 1240 N N . SER A 1 167 ? -4.878 8.130 10.803 1.00 94.50 167 SER A N 1
ATOM 1241 C CA . SER A 1 167 ? -4.151 7.650 9.622 1.00 94.50 167 SER A CA 1
ATOM 1242 C C . SER A 1 167 ? -4.651 6.269 9.155 1.00 94.50 167 SER A C 1
ATOM 1244 O O . SER A 1 167 ? -4.648 5.991 7.956 1.00 94.50 167 SER A O 1
ATOM 1246 N N . THR A 1 168 ? -5.198 5.452 10.063 1.00 95.88 168 THR A N 1
ATOM 1247 C CA . THR A 1 168 ? -5.913 4.201 9.758 1.00 95.88 168 THR A CA 1
ATOM 1248 C C . THR A 1 168 ? -6.999 4.428 8.708 1.00 95.88 168 THR A C 1
ATOM 1250 O O . THR A 1 168 ? -7.029 3.748 7.683 1.00 95.88 168 THR A O 1
ATOM 1253 N N . ASN A 1 169 ? -7.862 5.429 8.906 1.00 94.88 169 ASN A N 1
ATOM 1254 C CA . ASN A 1 169 ? -8.911 5.751 7.940 1.00 94.88 169 ASN A CA 1
ATOM 1255 C C . ASN A 1 169 ? -8.350 6.287 6.623 1.00 94.88 169 ASN A C 1
ATOM 1257 O O . ASN A 1 169 ? -8.938 6.023 5.575 1.00 94.88 169 ASN A O 1
ATOM 1261 N N . ALA A 1 170 ? -7.215 6.992 6.645 1.00 96.62 170 ALA A N 1
ATOM 1262 C CA . ALA A 1 170 ? -6.546 7.402 5.413 1.00 96.62 170 ALA A CA 1
ATOM 1263 C C . ALA A 1 170 ? -6.076 6.186 4.597 1.00 96.62 170 ALA A C 1
ATOM 1265 O O . ALA A 1 170 ? -6.289 6.144 3.386 1.00 96.62 170 ALA A O 1
ATOM 1266 N N . ALA A 1 171 ? -5.511 5.168 5.254 1.00 96.69 171 ALA A N 1
ATOM 1267 C CA . ALA A 1 171 ? -5.126 3.921 4.599 1.00 96.69 171 ALA A CA 1
ATOM 1268 C C . ALA A 1 171 ? -6.340 3.161 4.049 1.00 96.69 171 ALA A C 1
ATOM 1270 O O . ALA A 1 171 ? -6.332 2.769 2.886 1.00 96.69 171 ALA A O 1
ATOM 1271 N N . LEU A 1 172 ? -7.415 3.005 4.829 1.00 96.38 172 LEU A N 1
ATOM 1272 C CA . LEU A 1 172 ? -8.638 2.338 4.361 1.00 96.38 172 LEU A CA 1
ATOM 1273 C C . LEU A 1 172 ? -9.292 3.080 3.185 1.00 96.38 172 LEU A C 1
ATOM 1275 O O . LEU A 1 172 ? -9.778 2.447 2.246 1.00 96.38 172 LEU A O 1
ATOM 1279 N N . LEU A 1 173 ? -9.272 4.416 3.194 1.00 96.75 173 LEU A N 1
ATOM 1280 C CA . LEU A 1 173 ? -9.726 5.223 2.064 1.00 96.75 173 LEU A CA 1
ATOM 1281 C C . LEU A 1 173 ? -8.844 4.998 0.828 1.00 96.75 173 LEU A C 1
ATOM 1283 O O . LEU A 1 173 ? -9.379 4.804 -0.262 1.00 96.75 173 LEU A O 1
ATOM 1287 N N . ALA A 1 174 ? -7.518 4.951 0.995 1.00 96.12 174 ALA A N 1
ATOM 1288 C CA . ALA A 1 174 ? -6.591 4.630 -0.087 1.00 96.12 174 ALA A CA 1
ATOM 1289 C C . ALA A 1 174 ? -6.874 3.243 -0.683 1.00 96.12 174 ALA A C 1
ATOM 1291 O O . ALA A 1 174 ? -6.945 3.106 -1.902 1.00 96.12 174 ALA A O 1
ATOM 1292 N N . VAL A 1 175 ? -7.119 2.225 0.150 1.00 95.56 175 VAL A N 1
ATOM 1293 C CA . VAL A 1 175 ? -7.478 0.879 -0.328 1.00 95.56 175 VAL A CA 1
ATOM 1294 C C . VAL A 1 175 ? -8.802 0.888 -1.089 1.00 95.56 175 VAL A C 1
ATOM 1296 O O . VAL A 1 175 ? -8.892 0.261 -2.139 1.00 95.56 175 VAL A O 1
ATOM 1299 N N . ARG A 1 176 ? -9.811 1.640 -0.633 1.00 94.94 176 ARG A N 1
ATOM 1300 C CA . ARG A 1 176 ? -11.077 1.801 -1.370 1.00 94.94 176 ARG A CA 1
ATOM 1301 C C . ARG A 1 176 ? -10.880 2.469 -2.733 1.00 94.94 176 ARG A C 1
ATOM 1303 O O . ARG A 1 176 ? -11.470 2.018 -3.709 1.00 94.94 176 ARG A O 1
ATOM 1310 N N . MET A 1 177 ? -10.029 3.495 -2.815 1.00 94.00 177 MET A N 1
ATOM 1311 C CA . MET A 1 177 ? -9.663 4.140 -4.084 1.00 94.00 177 MET A CA 1
ATOM 1312 C C . MET A 1 177 ? -8.917 3.184 -5.021 1.00 94.00 177 MET A C 1
ATOM 1314 O O . MET A 1 177 ? -9.164 3.179 -6.220 1.00 94.00 177 MET A O 1
ATOM 1318 N N . LEU A 1 178 ? -8.016 2.349 -4.496 1.00 90.00 178 LEU A N 1
ATOM 1319 C CA . LEU A 1 178 ? -7.356 1.316 -5.299 1.00 90.00 178 LEU A CA 1
ATOM 1320 C C . LEU A 1 178 ? -8.360 0.251 -5.760 1.00 90.00 178 LEU A C 1
ATOM 1322 O O . LEU A 1 178 ? -8.317 -0.177 -6.911 1.00 90.00 178 LEU A O 1
ATOM 1326 N N . GLY A 1 179 ? -9.290 -0.132 -4.884 1.00 86.75 179 GLY A N 1
ATOM 1327 C CA . GLY A 1 179 ? -10.332 -1.125 -5.134 1.00 86.75 179 GLY A CA 1
ATOM 1328 C C . GLY A 1 179 ? -11.292 -0.769 -6.269 1.00 86.75 179 GLY A C 1
ATOM 1329 O O . GLY A 1 179 ? -11.830 -1.678 -6.892 1.00 86.75 179 GLY A O 1
ATOM 1330 N N . SER A 1 180 ? -11.467 0.518 -6.603 1.00 85.50 180 SER A N 1
ATOM 1331 C CA . SER A 1 180 ? -12.290 0.913 -7.757 1.00 85.50 180 SER A CA 1
ATOM 1332 C C . SER A 1 180 ? -11.658 0.563 -9.106 1.00 85.50 180 SER A C 1
ATOM 1334 O O . SER A 1 180 ? -12.363 0.519 -10.109 1.00 85.50 180 SER A O 1
ATOM 1336 N N . PHE A 1 181 ? -10.343 0.323 -9.143 1.00 80.75 181 PHE A N 1
ATOM 1337 C CA . PHE A 1 181 ? -9.611 -0.042 -10.362 1.00 80.75 181 PHE A CA 1
ATOM 1338 C C . PHE A 1 181 ? -8.983 -1.437 -10.291 1.00 80.75 181 PHE A C 1
ATOM 1340 O O . PHE A 1 181 ? -8.701 -2.034 -11.325 1.00 80.75 181 PHE A O 1
ATOM 1347 N N . ILE A 1 182 ? -8.741 -1.952 -9.083 1.00 80.38 182 ILE A N 1
ATOM 1348 C CA . ILE A 1 182 ? -8.058 -3.220 -8.827 1.00 80.38 182 ILE A CA 1
ATOM 1349 C C . ILE A 1 182 ? -8.972 -4.078 -7.933 1.00 80.38 182 ILE A C 1
ATOM 1351 O O . ILE A 1 182 ? -8.952 -3.926 -6.706 1.00 80.38 182 ILE A O 1
ATOM 1355 N N . PRO A 1 183 ? -9.765 -4.999 -8.517 1.00 82.56 183 PRO A N 1
ATOM 1356 C CA . PRO A 1 183 ? -10.783 -5.760 -7.786 1.00 82.56 183 PRO A CA 1
ATOM 1357 C C . PRO A 1 183 ? -10.260 -6.571 -6.592 1.00 82.56 183 PRO A C 1
ATOM 1359 O O . PRO A 1 183 ? -10.982 -6.770 -5.619 1.00 82.56 183 PRO A O 1
ATOM 1362 N N . SER A 1 184 ? -8.994 -7.000 -6.607 1.00 84.00 184 SER A N 1
ATOM 1363 C CA . SER A 1 18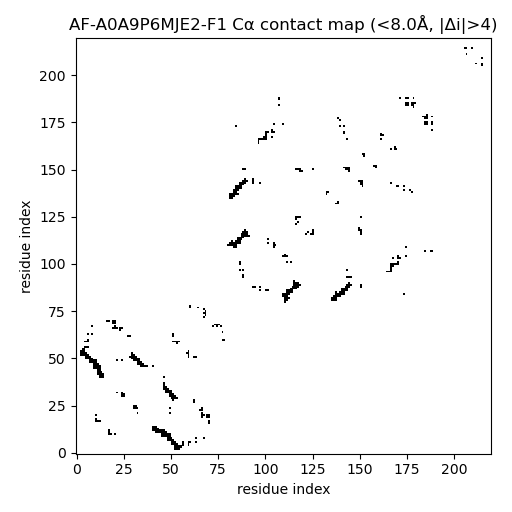4 ? -8.396 -7.743 -5.487 1.00 84.00 184 SER A CA 1
ATOM 1364 C C . SER A 1 184 ? -8.338 -6.927 -4.187 1.00 84.00 184 SER A C 1
ATOM 1366 O O . SER A 1 184 ? -8.458 -7.493 -3.101 1.00 84.00 184 SER A O 1
ATOM 1368 N N . TYR A 1 185 ? -8.216 -5.596 -4.264 1.00 88.88 185 TYR A N 1
ATOM 1369 C CA . TYR A 1 185 ? -8.268 -4.733 -3.080 1.00 88.88 185 TYR A CA 1
ATOM 1370 C C . TYR A 1 185 ? -9.692 -4.513 -2.564 1.00 88.88 185 TYR A C 1
ATOM 1372 O O . TYR A 1 185 ? -9.863 -4.292 -1.365 1.00 88.88 185 TYR A O 1
ATOM 1380 N N . LEU A 1 186 ? -10.710 -4.635 -3.423 1.00 86.25 186 LEU A N 1
ATOM 1381 C CA . LEU A 1 186 ? -12.109 -4.626 -2.995 1.00 86.25 186 LEU A CA 1
ATOM 1382 C C . LEU A 1 186 ? -12.417 -5.855 -2.125 1.00 86.25 186 LEU A C 1
ATOM 1384 O O . LEU A 1 186 ? -12.966 -5.708 -1.038 1.00 86.25 186 LEU A O 1
ATOM 1388 N N . ASP A 1 187 ? -11.991 -7.044 -2.560 1.00 87.81 187 ASP A N 1
ATOM 1389 C CA . ASP A 1 187 ? -12.148 -8.290 -1.793 1.00 87.81 187 ASP A CA 1
ATOM 1390 C C . ASP A 1 187 ? -11.410 -8.228 -0.445 1.00 87.81 187 ASP A C 1
ATOM 1392 O O . ASP A 1 187 ? -11.981 -8.524 0.606 1.00 87.81 187 ASP A O 1
ATOM 1396 N N . LYS A 1 188 ? -10.161 -7.743 -0.441 1.00 91.56 188 LYS A N 1
ATOM 1397 C CA . LYS A 1 188 ? -9.400 -7.504 0.797 1.00 91.56 188 LYS A CA 1
ATOM 1398 C C . LYS A 1 188 ? -10.116 -6.537 1.742 1.00 91.56 188 LYS A C 1
ATOM 1400 O O . LYS A 1 188 ? -10.135 -6.773 2.949 1.00 91.56 188 LYS A O 1
ATOM 1405 N N . MET A 1 189 ? -10.710 -5.467 1.210 1.00 92.50 189 MET A N 1
ATOM 1406 C CA . MET A 1 189 ? -11.479 -4.509 2.003 1.00 92.50 189 MET A CA 1
ATOM 1407 C C . MET A 1 189 ? -12.745 -5.150 2.586 1.00 92.50 189 MET A C 1
ATOM 1409 O O . MET A 1 189 ? -13.017 -4.954 3.767 1.00 92.50 189 MET A O 1
ATOM 1413 N N . SER A 1 190 ? -13.471 -5.951 1.800 1.00 92.44 190 SER A N 1
ATOM 1414 C CA . SER A 1 190 ? -14.653 -6.687 2.269 1.00 92.44 190 SER A CA 1
ATOM 1415 C C . SER A 1 190 ? -14.289 -7.627 3.416 1.00 92.44 190 SER A C 1
ATOM 1417 O O . SER A 1 190 ? -14.839 -7.516 4.506 1.00 92.44 190 SER A O 1
ATOM 1419 N N . LYS A 1 191 ? -13.260 -8.464 3.231 1.00 93.81 191 LYS A N 1
ATOM 1420 C CA . LYS A 1 191 ? -12.759 -9.377 4.273 1.00 93.81 191 LYS A CA 1
ATOM 1421 C C . LYS A 1 191 ? -12.326 -8.641 5.537 1.00 93.81 191 LYS A C 1
ATOM 1423 O O . LYS A 1 191 ? -12.521 -9.133 6.647 1.00 93.81 191 LYS A O 1
ATOM 1428 N N . TYR A 1 192 ? -11.727 -7.462 5.384 1.00 93.62 192 TYR A N 1
ATOM 1429 C CA . TYR A 1 192 ? -11.365 -6.621 6.517 1.00 93.62 192 TYR A CA 1
ATOM 1430 C C . TYR A 1 192 ? -12.605 -6.120 7.272 1.00 93.62 192 TYR A C 1
ATOM 1432 O O . TYR A 1 192 ? -12.621 -6.185 8.501 1.00 93.62 192 TYR A O 1
ATOM 1440 N N . GLN A 1 193 ? -13.651 -5.681 6.567 1.00 91.69 193 GLN A N 1
ATOM 1441 C CA . GLN A 1 193 ? -14.924 -5.275 7.177 1.00 91.69 193 GLN A CA 1
ATOM 1442 C C . GLN A 1 193 ? -15.587 -6.435 7.924 1.00 91.69 193 GLN A C 1
ATOM 1444 O O . GLN A 1 193 ? -15.917 -6.266 9.097 1.00 91.69 193 GLN A O 1
ATOM 1449 N N . ASP A 1 194 ? -15.647 -7.620 7.316 1.00 94.12 194 ASP A N 1
ATOM 1450 C CA . ASP A 1 194 ? -16.177 -8.827 7.959 1.00 94.12 194 ASP A CA 1
ATOM 1451 C C . ASP A 1 194 ? -15.379 -9.187 9.223 1.00 94.12 194 ASP A C 1
ATOM 1453 O O . ASP A 1 194 ? -15.933 -9.616 10.235 1.00 94.12 194 ASP A O 1
ATOM 1457 N N . SER A 1 195 ? -14.051 -9.014 9.189 1.00 93.38 195 SER A N 1
ATOM 1458 C CA . SER A 1 195 ? -13.199 -9.275 10.354 1.00 93.38 195 SER A CA 1
ATOM 1459 C C . SER A 1 195 ? -13.466 -8.301 11.504 1.00 93.38 195 SER A C 1
ATOM 1461 O O . SER A 1 195 ? -13.484 -8.723 12.659 1.00 93.38 195 SER A O 1
ATOM 1463 N N . MET A 1 196 ? -13.723 -7.023 11.200 1.00 90.75 196 MET A N 1
ATOM 1464 C CA . MET A 1 196 ? -14.074 -6.023 12.211 1.00 90.75 196 MET A CA 1
ATOM 1465 C C . MET A 1 196 ? -15.450 -6.299 12.815 1.00 90.75 196 MET A C 1
ATOM 1467 O O . MET A 1 196 ? -15.612 -6.181 14.025 1.00 90.75 196 MET A O 1
ATOM 1471 N N . GLU A 1 197 ? -16.430 -6.691 11.998 1.00 91.75 197 GLU A N 1
ATOM 1472 C CA . GLU A 1 197 ? -17.757 -7.074 12.484 1.00 91.75 197 GLU A CA 1
ATOM 1473 C C . GLU A 1 197 ? -17.661 -8.248 13.464 1.00 91.75 197 GLU A C 1
ATOM 1475 O O . GLU A 1 197 ? -18.171 -8.170 14.582 1.00 91.75 197 GLU A O 1
ATOM 1480 N N . LYS A 1 198 ? -16.908 -9.293 13.102 1.00 93.19 198 LYS A N 1
ATOM 1481 C CA . LYS A 1 198 ? -16.646 -10.439 13.986 1.00 93.19 198 LYS A CA 1
ATOM 1482 C C . LYS A 1 198 ? -15.964 -10.030 15.291 1.00 93.19 198 LYS A C 1
ATOM 1484 O O . LYS A 1 198 ? -16.326 -10.539 16.348 1.00 93.19 198 LYS A O 1
ATOM 1489 N N . GLU A 1 199 ? -15.000 -9.112 15.238 1.00 91.00 199 GLU A N 1
ATOM 1490 C CA . GLU A 1 199 ? -14.325 -8.602 16.436 1.00 91.00 199 GLU A CA 1
ATOM 1491 C C . GLU A 1 199 ? -15.300 -7.864 17.366 1.00 91.00 199 GLU A C 1
ATOM 1493 O O . GLU A 1 199 ? -15.269 -8.058 18.581 1.00 91.00 199 GLU A O 1
ATOM 1498 N N . VAL A 1 200 ? -16.188 -7.036 16.809 1.00 90.38 200 VAL A N 1
ATOM 1499 C CA . VAL A 1 200 ? -17.207 -6.311 17.581 1.00 90.38 200 VAL A CA 1
ATOM 1500 C C . VAL A 1 200 ? -18.210 -7.278 18.204 1.00 90.38 200 VAL A C 1
ATOM 1502 O O . VAL A 1 200 ? -18.471 -7.178 19.401 1.00 90.38 200 VAL A O 1
ATOM 1505 N N . LEU A 1 201 ? -18.717 -8.246 17.440 1.00 90.75 201 LEU A N 1
ATOM 1506 C CA . LEU A 1 201 ? -19.636 -9.264 17.954 1.00 90.75 201 LEU A CA 1
ATOM 1507 C C . LEU A 1 201 ? -18.997 -10.092 19.078 1.00 90.75 201 LEU A C 1
ATOM 1509 O O . LEU A 1 201 ? -19.635 -10.326 20.099 1.00 90.75 201 LEU A O 1
ATOM 1513 N N . GLY A 1 202 ? -17.716 -10.454 18.953 1.00 89.88 202 GLY A N 1
ATOM 1514 C CA . GLY A 1 202 ? -16.986 -11.143 20.021 1.00 89.88 202 GLY A CA 1
ATOM 1515 C C . GLY A 1 202 ? -16.819 -10.299 21.291 1.00 89.88 202 GLY A C 1
ATOM 1516 O O . GLY A 1 202 ? -16.879 -10.824 22.406 1.00 89.88 202 GLY A O 1
ATOM 1517 N N . LYS A 1 203 ? -16.648 -8.976 21.153 1.00 87.94 203 LYS A N 1
ATOM 1518 C CA . LYS A 1 203 ? -16.620 -8.051 22.300 1.00 87.94 203 LYS A CA 1
ATOM 1519 C C . LYS A 1 203 ? -17.980 -7.958 22.989 1.00 87.94 203 LYS A C 1
ATOM 1521 O O . LYS A 1 203 ? -17.995 -7.900 24.215 1.00 87.94 203 LYS A O 1
ATOM 1526 N N . ILE A 1 204 ? -19.073 -7.964 22.225 1.00 88.12 204 ILE A N 1
ATOM 1527 C CA . ILE A 1 204 ? -20.446 -7.965 22.752 1.00 88.12 204 ILE A CA 1
ATOM 1528 C C . ILE A 1 204 ? -20.715 -9.261 23.523 1.00 88.12 204 ILE A C 1
ATOM 1530 O O . ILE A 1 204 ? -21.081 -9.188 24.687 1.00 88.12 204 ILE A O 1
ATOM 1534 N N . ASP A 1 205 ? -20.415 -10.426 22.945 1.00 89.25 205 ASP A N 1
ATOM 1535 C CA . ASP A 1 205 ? -20.578 -11.721 23.628 1.00 89.25 205 ASP A CA 1
ATOM 1536 C C . ASP A 1 205 ? -19.774 -11.788 24.940 1.00 89.25 205 ASP A C 1
ATOM 1538 O O . ASP A 1 205 ? -20.257 -12.221 25.988 1.00 89.25 205 ASP A O 1
ATOM 1542 N N . THR A 1 206 ? -18.543 -11.265 24.917 1.00 86.75 206 THR A N 1
ATOM 1543 C CA . THR A 1 206 ? -17.718 -11.173 26.126 1.00 86.75 206 THR A CA 1
ATOM 1544 C C . THR A 1 206 ? -18.368 -10.274 27.177 1.00 86.75 206 THR A C 1
ATOM 1546 O O . THR A 1 206 ? -18.388 -10.644 28.351 1.00 86.75 206 THR A O 1
ATOM 1549 N N . LEU A 1 207 ? -18.884 -9.112 26.766 1.00 88.19 207 LEU A N 1
ATOM 1550 C CA . LEU A 1 207 ? -19.550 -8.146 27.638 1.00 88.19 207 LEU A CA 1
ATOM 1551 C C . LEU A 1 207 ? -20.822 -8.734 28.264 1.00 88.19 207 LEU A C 1
ATOM 1553 O O . LEU A 1 207 ? -21.002 -8.605 29.474 1.00 88.19 207 LEU A O 1
ATOM 1557 N N . ASP A 1 208 ? -21.643 -9.431 27.478 1.00 88.94 208 ASP A N 1
ATOM 1558 C CA . ASP A 1 208 ? -22.866 -10.094 27.941 1.00 88.94 208 ASP A CA 1
ATOM 1559 C C . ASP A 1 208 ? -22.554 -11.196 28.964 1.00 88.94 208 ASP A C 1
ATOM 1561 O O . ASP A 1 208 ? -23.263 -11.355 29.959 1.00 88.94 208 ASP A O 1
ATOM 1565 N N . ARG A 1 209 ? -21.449 -11.929 28.772 1.00 87.75 209 ARG A N 1
ATOM 1566 C CA . ARG A 1 209 ? -21.036 -13.009 29.677 1.00 87.75 209 ARG A CA 1
ATOM 1567 C C . ARG A 1 209 ? -20.473 -12.514 31.007 1.00 87.75 209 ARG A C 1
ATOM 1569 O O . ARG A 1 209 ? -20.725 -13.130 32.042 1.00 87.75 209 ARG A O 1
ATOM 1576 N N . VAL A 1 210 ? -19.631 -11.479 30.990 1.00 88.12 210 VAL A N 1
ATOM 1577 C CA . VAL A 1 210 ? -18.910 -11.023 32.198 1.00 88.12 210 VAL A CA 1
ATOM 1578 C C . VAL A 1 210 ? -19.610 -9.869 32.918 1.00 88.12 210 VAL A C 1
ATOM 1580 O O . VAL A 1 210 ? -19.299 -9.618 34.083 1.00 88.12 210 VAL A O 1
ATOM 1583 N N . GLY A 1 211 ? -20.564 -9.209 32.257 1.00 84.50 211 GLY A N 1
ATOM 1584 C CA . GLY A 1 211 ? -21.189 -7.976 32.721 1.00 84.50 211 GLY A CA 1
ATOM 1585 C C . GLY A 1 211 ? -20.265 -6.765 32.560 1.00 84.50 211 GLY A C 1
ATOM 1586 O O . GLY A 1 211 ? -19.037 -6.878 32.585 1.00 84.50 211 GLY A O 1
ATOM 1587 N N . TRP A 1 212 ? -20.853 -5.576 32.413 1.00 82.19 212 TRP A N 1
ATOM 1588 C CA . TRP A 1 212 ? -20.104 -4.336 32.170 1.00 82.19 212 TRP A CA 1
ATOM 1589 C C . TRP A 1 212 ? -19.093 -4.011 33.283 1.00 82.19 212 TRP A C 1
ATOM 1591 O O . TRP A 1 212 ? -17.980 -3.590 32.982 1.00 82.19 212 TRP A O 1
ATOM 1601 N N . GLU A 1 213 ? -19.433 -4.312 34.540 1.00 81.19 213 GLU A N 1
ATOM 1602 C CA . GLU A 1 213 ? -18.593 -4.052 35.719 1.00 81.19 213 GLU A CA 1
ATOM 1603 C C . GLU A 1 213 ? -17.248 -4.791 35.671 1.00 81.19 213 GLU A C 1
ATOM 1605 O O . GLU A 1 213 ? -16.224 -4.249 36.075 1.00 81.19 213 GLU A O 1
ATOM 1610 N N . LYS A 1 214 ? -17.218 -6.031 35.163 1.00 76.25 214 LYS A N 1
ATOM 1611 C CA . LYS A 1 214 ? -15.980 -6.826 35.066 1.00 76.25 214 LYS A CA 1
ATOM 1612 C C . LYS A 1 214 ? -15.242 -6.613 33.749 1.00 76.25 214 LYS A C 1
ATOM 1614 O O . LYS A 1 214 ? -14.055 -6.915 33.666 1.00 76.25 214 LYS A O 1
ATOM 1619 N N . TYR A 1 215 ? -15.926 -6.106 32.725 1.00 75.44 215 TYR A N 1
ATOM 1620 C CA . TYR A 1 215 ? -15.343 -5.881 31.406 1.00 75.44 215 TYR A CA 1
ATOM 1621 C C . TYR A 1 215 ? -14.318 -4.733 31.402 1.00 75.44 215 TYR A C 1
ATOM 1623 O O . TYR A 1 215 ? -13.312 -4.827 30.699 1.00 75.44 215 TYR A O 1
ATOM 1631 N N . GLU A 1 216 ? -14.514 -3.683 32.213 1.00 67.44 216 GLU A N 1
ATOM 1632 C CA . GLU A 1 216 ? -13.535 -2.586 32.355 1.00 67.44 216 GLU A CA 1
ATOM 1633 C C . GLU A 1 216 ? -12.181 -3.065 32.899 1.00 67.44 216 GLU A C 1
ATOM 1635 O O . GLU A 1 216 ? -11.137 -2.661 32.390 1.00 67.44 216 GLU A O 1
ATOM 1640 N N . TYR A 1 217 ? -12.183 -3.989 33.863 1.00 55.25 217 TYR A N 1
ATOM 1641 C CA . TYR A 1 217 ? -10.960 -4.492 34.501 1.00 55.25 217 TYR A CA 1
ATOM 1642 C C . TYR A 1 217 ? -10.100 -5.394 33.605 1.00 55.25 217 TYR A C 1
ATOM 1644 O O . TYR A 1 217 ? -8.929 -5.596 33.901 1.00 55.25 217 TYR A O 1
ATOM 1652 N N . ILE A 1 218 ? -10.656 -5.938 32.518 1.00 60.09 218 ILE A N 1
ATOM 1653 C CA . ILE A 1 218 ? -9.944 -6.851 31.603 1.00 60.09 218 ILE A CA 1
ATOM 1654 C C . ILE A 1 218 ? -9.175 -6.076 30.515 1.00 60.09 218 ILE A C 1
ATOM 1656 O O . ILE A 1 218 ? -8.320 -6.636 29.833 1.00 60.09 218 ILE A O 1
ATOM 1660 N N . LYS A 1 219 ? -9.472 -4.784 30.322 1.00 51.81 219 LYS A N 1
ATOM 1661 C CA . LYS A 1 219 ? -8.902 -3.960 29.241 1.00 51.81 219 LYS A CA 1
ATOM 1662 C C . LYS A 1 219 ? -7.572 -3.266 29.577 1.00 51.81 219 LYS A C 1
ATOM 1664 O O . LYS A 1 219 ? -7.051 -2.566 28.706 1.00 51.81 219 LYS A O 1
ATOM 1669 N N . HIS A 1 220 ? -7.046 -3.446 30.787 1.00 42.84 220 HIS A N 1
ATOM 1670 C CA . HIS A 1 220 ? -5.759 -2.910 31.247 1.00 42.84 220 HIS A CA 1
ATOM 1671 C C . HIS A 1 220 ? -4.731 -4.025 31.432 1.00 42.84 220 HIS A C 1
ATOM 1673 O O . HIS A 1 220 ? -3.538 -3.735 31.190 1.00 42.84 220 HIS A O 1
#

Organism: NCBI:txid101097

Sequence (220 aa):
MKVQAAGMLNILGAGDKTYAACELAYTIPGATTHLYGKKECKAGRKMGHITVVGDSMQEVHERLLPMVKVMDPKDESPFNLDPLVSIVMGSDSDLKVMEAAAQILTKLSVPFELSLVSAHRTPERMYHYGRMAHKRGIKVIIAGAGGAAHLPGMRGVPVATVAINNSTNAALLAVRMLGSFIPSYLDKMSKYQDSMEKEVLGKIDTLDRVGWEKYEYIKH

Secondary structure (DSSP, 8-state):
---SEEEEEEEE--GGGTTHHHHHHTTSTTEEEEE---S---TT-EEEEEEEEESSHHHHHHHHHHHHHHH-TT----S----SEEEEESSGGGHHHHHHHHHHHHHTT--EEEEE--TTT-HHHHHHHHHHHGGGT--EEEEE--SS--SS--TTS------TT-HHHHHHHHHHHHHTT-HHHHHHHHHHHHHHHHHHHHHHHHHHHH-HHHHGGG--

Mean predicted aligned error: 13.43 Å

Nearest PDB structures (foldseek):
  1xmp-assembly1_G  TM=9.536E-01  e=9.507E-11  Bacillus anthracis
  4zjy-assembly1_B  TM=9.566E-01  e=1.368E-09  Acetobacter aceti 1023
  4ycb-assembly1_B  TM=9.562E-01  e=1.641E-09  Acetobacter aceti 1023
  4z7j-assembly1_A  TM=9.562E-01  e=2.222E-09  Acetobacter aceti 1023
  4zmb-assembly1_B  TM=9.587E-01  e=2.361E-09  Acetobacter aceti 1023

Foldseek 3Di:
DDFQDKDKAFQAQDPPLSCVLVVLQVVFPQKDWAAPPDPDRDGRHGGTMIMHTHNDLVSSQVRCVVSQCSSPVPPPDRPLQLQQEEEEEQDPVCCVLQVLLVVLCVLLVHGYYYYYDHCPPCVVVLVVCVVCCVVSNHNYYHYDYPDPRCSQDDPPDDGDDDDPSPNNVVNLVSLVSVCVVPVSSVVSSVVVVVVVVVVVVVLVVVCVVQPPVVSVVVPD

InterPro domains:
  IPR000031 PurE domain [PF00731] (85-154)
  IPR000031 PurE domain [PF00731] (155-198)
  IPR000031 PurE domain [SM01001] (83-200)
  IPR011054 Rudiment single hybrid motif [SSF51246] (5-72)
  IPR024694 PurE, prokaryotic type [PTHR23046] (74-154)
  IPR040686 Phosphoribosylaminoimidazole carboxylase, C-terminal domain [PF17769] (6-63)

Radius of gyration: 23.24 Å; Cα contacts (8 Å, |Δi|>4): 304; chains: 1; bounding box: 55×51×66 Å

pLDDT: mean 83.2, std 11.44, range [42.84, 96.75]